Protein AF-0000000078979706 (afdb_homodimer)

Sequence (230 aa):
MLNNAAMTQLLAAFSALSDPTRFAIVEQLMAEGELPAGDLVEGKGMSGAAVSRHLKLLRQAGLVHQRINGTQRLYSVAPEGLRAIADWTISKRIFWEGSLDRLAAAIESDKTWPTMLNNAAMTQLLAAFSALSDPTRFAIVEQLMAEGELPAGDLVEGKGMSGAAVSRHLKLLRQAGLVHQRINGTQRLYSVAPEGLRAIADWTISKRIFWEGSLDRLAAAIESDKTWPT

InterPro domains:
  IPR001845 HTH ArsR-type DNA-binding domain [PR00778] (14-29)
  IPR001845 HTH ArsR-type DNA-binding domain [PR00778] (47-62)
  IPR001845 HTH ArsR-type DNA-binding domain [PR00778] (62-77)
  IPR001845 HTH ArsR-type DNA-binding domain [PS50987] (2-97)
  IPR001845 HTH ArsR-type DNA-binding domain [SM00418] (12-91)
  IPR011991 ArsR-like helix-turn-helix domain [cd00090] (14-79)
  IPR036388 Winged helix-like DNA-binding domain superfamily [G3DSA:1.10.10.10] (3-113)
  IPR036390 Winged helix DNA-binding domain superfamily [SSF46785] (5-107)

Radius of gyration: 20.54 Å; Cα contacts (8 Å, |Δi|>4): 255; chains: 2; bounding box: 59×57×60 Å

Nearest PDB structures (foldseek):
  1u2w-assembly1_B  TM=7.756E-01  e=3.179E-06  Staphylococcus aureus
  3f72-assembly1_B  TM=7.770E-01  e=4.374E-06  Staphylococcus aureus
  1u2w-assembly2_C  TM=7.920E-01  e=6.414E-06  Staphylococcus aureus
  3gw2-assembly1_A-2  TM=7.878E-01  e=7.767E-06  Mycobacterium tuberculosis variant bovis AF2122/97
  4jba-assembly1_B  TM=5.315E-01  e=1.200E-03  Escherichia coli K-12

Organism: Ruegeria pomeroyi (strain ATCC 700808 / DSM 15171 / DSS-3) (NCBI:txid246200)

Solvent-accessible surface area (backbone atoms only — not comparable to full-atom values): 12203 Å² total; per-residue (Å²): 130,77,51,70,69,58,43,52,40,49,29,37,35,24,43,41,46,32,36,71,65,46,34,49,49,52,51,47,24,66,73,70,36,70,39,42,63,72,67,69,36,61,90,66,85,55,52,70,68,57,47,50,50,45,51,50,50,32,36,77,21,37,42,34,41,77,46,78,55,91,95,42,55,33,33,28,64,26,48,67,34,42,45,52,52,27,48,64,45,44,77,44,28,70,62,38,44,49,47,48,51,48,48,49,48,49,48,53,54,57,63,59,54,79,127,131,75,51,71,69,57,43,53,40,50,28,36,34,23,43,41,44,31,34,71,65,45,34,49,49,54,53,47,23,66,74,69,37,70,40,42,62,71,68,69,36,62,89,65,83,55,52,72,68,57,49,51,51,45,51,50,49,31,36,75,20,38,42,34,41,75,45,77,54,92,95,41,54,33,33,28,64,25,50,66,36,42,45,53,54,28,47,64,43,46,77,43,30,67,61,36,45,47,46,46,51,48,47,50,48,49,50,54,52,59,63,59,55,78,127

pLDDT: mean 83.33, std 18.01, range [34.19, 98.62]

Secondary structure (DSSP, 8-state):
---HHHHHHHHHHHHHHTSHHHHHHHHHHHHH-SEEHHHHHTTTT--HHHHHHHHHHHHHTTSEEEEEETTEEEEEE-HHHHHHHHHHHHTTHHHHHHHHHHHHHHHHHHHT---/---HHHHHHHHHHHHHHTSHHHHHHHHHHHHH-SEEHHHHHTTTT--HHHHHHHHHHHHHTTSEEEEEETTEEEEEE-HHHHHHHHHHHHTTHHHHHHHHHHHHHHHHHHHT---

Structure (mmCIF, N/CA/C/O backbone):
data_AF-0000000078979706-model_v1
#
loop_
_entity.id
_entity.type
_entity.pdbx_description
1 polymer 'Transcriptional regulator, ArsR family'
#
loop_
_atom_site.group_PDB
_atom_site.id
_atom_site.type_symbol
_atom_site.label_atom_id
_atom_site.label_alt_id
_atom_site.label_comp_id
_atom_site.label_asym_id
_atom_site.label_entity_id
_atom_site.label_seq_id
_atom_site.pdbx_PDB_ins_code
_atom_site.Cartn_x
_atom_site.Cartn_y
_atom_site.Cartn_z
_atom_site.occupancy
_atom_site.B_iso_or_equiv
_atom_site.auth_seq_id
_atom_site.auth_comp_id
_atom_site.auth_asym_id
_atom_site.auth_atom_id
_atom_site.pdbx_PDB_model_num
ATOM 1 N N . MET A 1 1 ? -10.719 -12.914 4.074 1 59.72 1 MET A N 1
ATOM 2 C CA . MET A 1 1 ? -11.25 -12.469 2.787 1 59.72 1 MET A CA 1
ATOM 3 C C . MET A 1 1 ? -11.922 -11.102 2.916 1 59.72 1 MET A C 1
ATOM 5 O O . MET A 1 1 ? -12.812 -10.922 3.742 1 59.72 1 MET A O 1
ATOM 9 N N . LEU A 1 2 ? -11.227 -10.125 2.412 1 73.5 2 LEU A N 1
ATOM 10 C CA . LEU A 1 2 ? -11.797 -8.789 2.523 1 73.5 2 LEU A CA 1
ATOM 11 C C . LEU A 1 2 ? -13.125 -8.695 1.771 1 73.5 2 LEU A C 1
ATOM 13 O O . LEU A 1 2 ? -13.281 -9.305 0.709 1 73.5 2 LEU A O 1
ATOM 17 N N . ASN A 1 3 ? -14.109 -8.102 2.465 1 84.31 3 ASN A N 1
ATOM 18 C CA . ASN A 1 3 ? -15.32 -7.801 1.705 1 84.31 3 ASN A CA 1
ATOM 19 C C . ASN A 1 3 ? -15.062 -6.742 0.637 1 84.31 3 ASN A C 1
ATOM 21 O O . ASN A 1 3 ? -13.961 -6.195 0.55 1 84.31 3 ASN A O 1
ATOM 25 N N . ASN A 1 4 ? -16.047 -6.5 -0.201 1 89.62 4 ASN A N 1
ATOM 26 C CA . ASN A 1 4 ? -15.867 -5.641 -1.366 1 89.62 4 ASN A CA 1
ATOM 27 C C . ASN A 1 4 ? -15.539 -4.203 -0.959 1 89.62 4 ASN A C 1
ATOM 29 O O . ASN A 1 4 ? -14.664 -3.568 -1.556 1 89.62 4 ASN A O 1
ATOM 33 N N . ALA A 1 5 ? -16.281 -3.721 0.087 1 90.5 5 ALA A N 1
ATOM 34 C CA . ALA A 1 5 ? -16.047 -2.355 0.552 1 90.5 5 ALA A CA 1
ATOM 35 C C . ALA A 1 5 ? -14.633 -2.201 1.117 1 90.5 5 ALA A C 1
ATOM 37 O O . ALA A 1 5 ? -13.969 -1.197 0.866 1 90.5 5 ALA A O 1
ATOM 38 N N . ALA A 1 6 ? -14.219 -3.133 1.88 1 91 6 ALA A N 1
ATOM 39 C CA . ALA A 1 6 ? -12.883 -3.115 2.467 1 91 6 ALA A CA 1
ATOM 40 C C . ALA A 1 6 ? -11.812 -3.209 1.386 1 91 6 ALA A C 1
ATOM 42 O O . ALA A 1 6 ? -10.773 -2.541 1.469 1 91 6 ALA A O 1
ATOM 43 N N . MET A 1 7 ? -12.141 -3.982 0.366 1 93.62 7 MET A N 1
ATOM 44 C CA . MET A 1 7 ? -11.188 -4.133 -0.732 1 93.62 7 MET A CA 1
ATOM 45 C C . MET A 1 7 ? -11.055 -2.834 -1.518 1 93.62 7 MET A C 1
ATOM 47 O O . MET A 1 7 ? -9.938 -2.4 -1.822 1 93.62 7 MET A O 1
ATOM 51 N N . THR A 1 8 ? -12.141 -2.193 -1.801 1 94.94 8 THR A N 1
ATOM 52 C CA . THR A 1 8 ? -12.125 -0.939 -2.547 1 94.94 8 THR A CA 1
ATOM 53 C C . THR A 1 8 ? -11.352 0.135 -1.787 1 94.94 8 THR A C 1
ATOM 55 O O . THR A 1 8 ? -10.586 0.892 -2.383 1 94.94 8 THR A O 1
ATOM 58 N N . GLN A 1 9 ? -11.578 0.151 -0.495 1 95.25 9 GLN A N 1
ATOM 59 C CA . GLN A 1 9 ? -10.891 1.134 0.34 1 95.25 9 GLN A CA 1
ATOM 60 C C . GLN A 1 9 ? -9.391 0.867 0.386 1 95.25 9 GLN A C 1
ATOM 62 O O . GLN A 1 9 ? -8.586 1.802 0.377 1 95.25 9 GLN A O 1
ATOM 67 N N . LEU A 1 10 ? -9.086 -0.393 0.459 1 96.25 10 LEU A N 1
ATOM 68 C CA . LEU A 1 10 ? -7.68 -0.768 0.502 1 96.25 10 LEU A CA 1
ATOM 69 C C . LEU A 1 10 ? -6.98 -0.408 -0.805 1 96.25 10 LEU A C 1
ATOM 71 O O . LEU A 1 10 ? -5.879 0.144 -0.793 1 96.25 10 LEU A O 1
ATOM 75 N N . LEU A 1 11 ? -7.648 -0.628 -1.944 1 97.81 11 LEU A N 1
ATOM 76 C CA . LEU A 1 11 ? -7.098 -0.286 -3.25 1 97.81 11 LEU A CA 1
ATOM 77 C C . LEU A 1 11 ? -6.922 1.224 -3.389 1 97.81 11 LEU A C 1
ATOM 79 O O . LEU A 1 11 ? -5.914 1.689 -3.924 1 97.81 11 LEU A O 1
ATOM 83 N N . ALA A 1 12 ? -7.859 1.937 -2.834 1 97.94 12 ALA A N 1
ATOM 84 C CA . ALA A 1 12 ? -7.77 3.395 -2.855 1 97.94 12 ALA A CA 1
ATOM 85 C C . ALA A 1 12 ? -6.598 3.885 -2.006 1 97.94 12 ALA A C 1
ATOM 87 O O . ALA A 1 12 ? -5.918 4.844 -2.373 1 97.94 12 ALA A O 1
ATOM 88 N N . ALA A 1 13 ? -6.414 3.258 -0.878 1 98.19 13 ALA A N 1
ATOM 89 C CA . ALA A 1 13 ? -5.305 3.621 -0 1 98.19 13 ALA A CA 1
ATOM 90 C C . ALA A 1 13 ? -3.961 3.365 -0.68 1 98.19 13 ALA A C 1
ATOM 92 O O . ALA A 1 13 ? -3.066 4.211 -0.638 1 98.19 13 ALA A O 1
ATOM 93 N N . PHE A 1 14 ? -3.896 2.211 -1.331 1 98.38 14 PHE A N 1
ATOM 94 C CA . PHE A 1 14 ? -2.674 1.901 -2.062 1 98.38 14 PHE A CA 1
ATOM 95 C C . PHE A 1 14 ? -2.436 2.918 -3.172 1 98.38 14 PHE A C 1
ATOM 97 O O . PHE A 1 14 ? -1.311 3.385 -3.363 1 98.38 14 PHE A O 1
ATOM 104 N N . SER A 1 15 ? -3.459 3.246 -3.848 1 98.62 15 SER A N 1
ATOM 105 C CA . SER A 1 15 ? -3.365 4.215 -4.934 1 98.62 15 SER A CA 1
ATOM 106 C C . SER A 1 15 ? -2.922 5.582 -4.422 1 98.62 15 SER A C 1
ATOM 108 O O . SER A 1 15 ? -2.016 6.199 -4.984 1 98.62 15 SER A O 1
ATOM 110 N N . ALA A 1 16 ? -3.508 5.996 -3.406 1 98.62 16 ALA A N 1
ATOM 111 C CA . ALA A 1 16 ? -3.174 7.301 -2.846 1 98.62 16 ALA A CA 1
ATOM 112 C C . ALA A 1 16 ? -1.721 7.344 -2.381 1 98.62 16 ALA A C 1
ATOM 114 O O . ALA A 1 16 ? -1.014 8.328 -2.619 1 98.62 16 ALA A O 1
ATOM 115 N N . LEU A 1 17 ? -1.262 6.285 -1.803 1 98.06 17 LEU A N 1
ATOM 116 C CA . LEU A 1 17 ? 0.068 6.246 -1.203 1 98.06 17 LEU A CA 1
ATOM 117 C C . LEU A 1 17 ? 1.141 6.062 -2.271 1 98.06 17 LEU A C 1
ATOM 119 O O . LEU A 1 17 ? 2.328 6.266 -2.006 1 98.06 17 LEU A O 1
ATOM 123 N N . SER A 1 18 ? 0.695 5.641 -3.482 1 98.25 18 SER A N 1
ATOM 124 C CA . SER A 1 18 ? 1.674 5.406 -4.539 1 98.25 18 SER A CA 1
ATOM 125 C C . SER A 1 18 ? 2.205 6.719 -5.105 1 98.25 18 SER A C 1
ATOM 127 O O . SER A 1 18 ? 3.213 6.73 -5.816 1 98.25 18 SER A O 1
ATOM 129 N N . ASP A 1 19 ? 1.589 7.816 -4.828 1 97.12 19 ASP A N 1
ATOM 130 C CA . ASP A 1 19 ? 2.055 9.133 -5.238 1 97.12 19 ASP A CA 1
ATOM 131 C C . ASP A 1 19 ? 3.076 9.688 -4.246 1 97.12 19 ASP A C 1
ATOM 133 O O . ASP A 1 19 ? 2.799 9.781 -3.049 1 97.12 19 ASP A O 1
ATOM 137 N N . PRO A 1 20 ? 4.227 10.109 -4.789 1 95.31 20 PRO A N 1
ATOM 138 C CA . PRO A 1 20 ? 5.285 10.547 -3.875 1 95.31 20 PRO A CA 1
ATOM 139 C C . PRO A 1 20 ? 4.871 11.734 -3.014 1 95.31 20 PRO A C 1
ATOM 141 O O . PRO A 1 20 ? 5.273 11.828 -1.851 1 95.31 20 PRO A O 1
ATOM 144 N N . THR A 1 21 ? 4.074 12.602 -3.535 1 94.88 21 THR A N 1
ATOM 145 C CA . THR A 1 21 ? 3.658 13.773 -2.779 1 94.88 21 THR A CA 1
ATOM 146 C C . THR A 1 21 ? 2.689 13.383 -1.666 1 94.88 21 THR A C 1
ATOM 148 O O . THR A 1 21 ? 2.85 13.812 -0.52 1 94.88 21 THR A O 1
ATOM 151 N N . ARG A 1 22 ? 1.719 12.617 -2.062 1 96.75 22 ARG A N 1
ATOM 152 C CA . ARG A 1 22 ? 0.76 12.172 -1.058 1 96.75 22 ARG A CA 1
ATOM 153 C C . ARG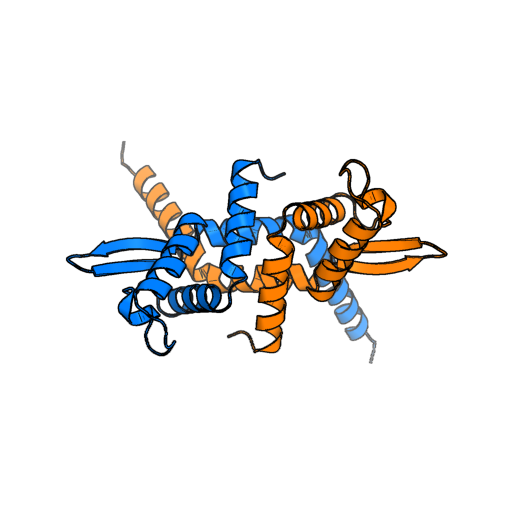 A 1 22 ? 1.439 11.312 0.002 1 96.75 22 ARG A C 1
ATOM 155 O O . ARG A 1 22 ? 1.117 11.406 1.188 1 96.75 22 ARG A O 1
ATOM 162 N N . PHE A 1 23 ? 2.361 10.484 -0.369 1 96 23 PHE A N 1
ATOM 163 C CA . PHE A 1 23 ? 3.146 9.688 0.568 1 96 23 PHE A CA 1
ATOM 164 C C . PHE A 1 23 ? 3.898 10.586 1.542 1 96 23 PHE A C 1
ATOM 166 O O . PHE A 1 23 ? 3.867 10.359 2.754 1 96 23 PHE A O 1
ATOM 173 N N . ALA A 1 24 ? 4.508 11.594 1.052 1 94.19 24 ALA A N 1
ATOM 174 C CA . ALA A 1 24 ? 5.27 12.531 1.873 1 94.19 24 ALA A CA 1
ATOM 175 C C . ALA A 1 24 ? 4.359 13.266 2.85 1 94.19 24 ALA A C 1
ATOM 177 O O . ALA A 1 24 ? 4.75 13.547 3.984 1 94.19 24 ALA A O 1
ATOM 178 N N . ILE A 1 25 ? 3.195 13.609 2.402 1 95.25 25 ILE A N 1
ATOM 179 C CA . ILE A 1 25 ? 2.225 14.281 3.26 1 95.25 25 ILE A CA 1
ATOM 180 C C . ILE A 1 25 ? 1.861 13.383 4.438 1 95.25 25 ILE A C 1
ATOM 182 O O . ILE A 1 25 ? 1.857 13.82 5.59 1 95.25 25 ILE A O 1
ATOM 186 N N . VAL A 1 26 ? 1.596 12.102 4.145 1 95 26 VAL A N 1
ATOM 187 C CA . VAL A 1 26 ? 1.227 11.156 5.195 1 95 26 VAL A CA 1
ATOM 188 C C . VAL A 1 26 ? 2.393 10.984 6.164 1 95 26 VAL A C 1
ATOM 190 O O . VAL A 1 26 ? 2.201 10.992 7.383 1 95 26 VAL A O 1
ATOM 193 N N . GLU A 1 27 ? 3.574 10.891 5.629 1 92.5 27 GLU A N 1
ATOM 194 C CA . GLU A 1 27 ? 4.762 10.758 6.473 1 92.5 27 GLU A CA 1
ATOM 195 C C . GLU A 1 27 ? 4.926 11.977 7.379 1 92.5 27 GLU A C 1
ATOM 197 O O . GLU A 1 27 ? 5.266 11.836 8.555 1 92.5 27 GLU A O 1
ATOM 202 N N . GLN A 1 28 ? 4.703 13.117 6.875 1 92.94 28 GLN A N 1
ATOM 203 C CA . GLN A 1 28 ? 4.828 14.336 7.66 1 92.94 28 GLN A CA 1
ATOM 204 C C . GLN A 1 28 ? 3.795 14.375 8.781 1 92.94 28 GLN A C 1
ATOM 206 O O . GLN A 1 28 ? 4.117 14.727 9.922 1 92.94 28 GLN A O 1
ATOM 211 N N . LEU A 1 29 ? 2.619 14.039 8.445 1 93.19 29 LEU A N 1
ATOM 212 C CA . LEU A 1 29 ? 1.554 14.023 9.438 1 93.19 29 LEU A CA 1
ATOM 213 C C . LEU A 1 29 ? 1.835 12.984 10.523 1 93.19 29 LEU A C 1
ATOM 215 O O . LEU A 1 29 ? 1.508 13.195 11.688 1 93.19 29 LEU A O 1
ATOM 219 N N . MET A 1 30 ? 2.402 11.922 10.109 1 88.31 30 MET A N 1
ATOM 220 C CA . MET A 1 30 ? 2.781 10.891 11.078 1 88.31 30 MET A CA 1
ATOM 221 C C . MET A 1 30 ? 3.859 11.406 12.023 1 88.31 30 MET A C 1
ATOM 223 O O . MET A 1 30 ? 3.826 11.125 13.227 1 88.31 30 MET A O 1
ATOM 227 N N . ALA A 1 31 ? 4.738 12.125 11.492 1 87.69 31 ALA A N 1
ATOM 228 C CA . ALA A 1 31 ? 5.895 12.602 12.25 1 87.69 31 ALA A CA 1
ATOM 229 C C . ALA A 1 31 ? 5.523 13.789 13.133 1 87.69 31 ALA A C 1
ATOM 231 O O . ALA A 1 31 ? 5.984 13.891 14.273 1 87.69 31 ALA A O 1
ATOM 232 N N . GLU A 1 32 ? 4.652 14.641 12.648 1 90.56 32 GLU A N 1
ATOM 233 C CA . GLU A 1 32 ? 4.473 15.938 13.297 1 90.56 32 GLU A CA 1
ATOM 234 C C . GLU A 1 32 ? 3.09 16.062 13.922 1 90.56 32 GLU A C 1
ATOM 236 O O . GLU A 1 32 ? 2.828 16.984 14.695 1 90.56 32 GLU A O 1
ATOM 241 N N . GLY A 1 33 ? 2.258 15.094 13.594 1 90.75 33 GLY A N 1
ATOM 242 C CA . GLY A 1 33 ? 0.906 15.172 14.125 1 90.75 33 GLY A CA 1
ATOM 243 C C . GLY A 1 33 ? -0.03 16 13.266 1 90.75 33 GLY A C 1
ATOM 244 O O . GLY A 1 33 ? 0.087 16 12.039 1 90.75 33 GLY A O 1
ATOM 245 N N . GLU A 1 34 ? -1.032 16.609 13.875 1 94.81 34 GLU A N 1
ATOM 246 C CA . GLU A 1 34 ? -2.055 17.375 13.172 1 94.81 34 GLU A CA 1
ATOM 247 C C . GLU A 1 34 ? -1.492 18.703 12.656 1 94.81 34 GLU A C 1
ATOM 249 O O . GLU A 1 34 ? -0.838 19.438 13.398 1 94.81 34 GLU A O 1
ATOM 254 N N . LEU A 1 35 ? -1.678 19.047 11.398 1 95.5 35 LEU A N 1
ATOM 255 C CA . LEU A 1 35 ? -1.141 20.25 10.773 1 95.5 35 LEU A CA 1
ATOM 256 C C . LEU A 1 35 ? -2.186 20.906 9.875 1 95.5 35 LEU A C 1
ATOM 258 O O . LEU A 1 35 ? -3.031 20.219 9.297 1 95.5 35 LEU A O 1
ATOM 262 N N . PRO A 1 36 ? -2.098 22.234 9.766 1 95.12 36 PRO A N 1
ATOM 263 C CA . PRO A 1 36 ? -2.918 22.891 8.75 1 95.12 36 PRO A CA 1
ATOM 264 C C . PRO A 1 36 ? -2.396 22.672 7.332 1 95.12 36 PRO A C 1
ATOM 266 O O . PRO A 1 36 ? -1.218 22.359 7.148 1 95.12 36 PRO A O 1
ATOM 269 N N . ALA A 1 37 ? -3.234 22.828 6.297 1 92.38 37 ALA A N 1
ATOM 270 C CA . ALA A 1 37 ? -2.871 22.625 4.898 1 92.38 37 ALA A CA 1
ATOM 271 C C . ALA A 1 37 ? -1.646 23.453 4.52 1 92.38 37 ALA A C 1
ATOM 273 O O . ALA A 1 37 ? -0.78 22.984 3.773 1 92.38 37 ALA A O 1
ATOM 274 N N . GLY A 1 38 ? -1.54 24.656 5.027 1 90.62 38 GLY A N 1
ATOM 275 C CA . GLY A 1 38 ? -0.443 25.547 4.695 1 90.62 38 GLY A CA 1
ATOM 276 C C . GLY A 1 38 ? 0.912 25.016 5.113 1 90.62 38 GLY A C 1
ATOM 277 O O . GLY A 1 38 ? 1.919 25.266 4.449 1 90.62 38 GLY A O 1
ATOM 278 N N . ASP A 1 39 ? 0.977 24.25 6.234 1 92.5 39 ASP A N 1
ATOM 279 C CA . ASP A 1 39 ? 2.223 23.688 6.742 1 92.5 39 ASP A CA 1
ATOM 280 C C . ASP A 1 39 ? 2.629 22.453 5.941 1 92.5 39 ASP A C 1
ATOM 282 O O . ASP A 1 39 ? 3.793 22.047 5.969 1 92.5 39 ASP A O 1
ATOM 286 N N . LEU A 1 40 ? 1.669 21.828 5.285 1 91.69 40 LEU A N 1
ATOM 287 C CA . LEU A 1 40 ? 1.944 20.625 4.488 1 91.69 40 LEU A CA 1
ATOM 288 C C . LEU A 1 40 ? 2.525 21.016 3.129 1 91.69 40 LEU A C 1
ATOM 290 O O . LEU A 1 40 ? 3.184 20.188 2.482 1 91.69 40 LEU A O 1
ATOM 294 N N . VAL A 1 41 ? 2.248 22.172 2.666 1 76.75 41 VAL A N 1
ATOM 295 C CA . VAL A 1 41 ? 2.688 22.719 1.381 1 76.75 41 VAL A CA 1
ATOM 296 C C . VAL A 1 41 ? 4.094 23.297 1.518 1 76.75 41 VAL A C 1
ATOM 298 O O . VAL A 1 41 ? 4.828 23.406 0.532 1 76.75 41 VAL A O 1
ATOM 301 N N . GLU A 1 42 ? 4.43 23.562 2.727 1 75.06 42 GLU A N 1
ATOM 302 C CA . GLU A 1 42 ? 5.656 24.312 2.941 1 75.06 42 GLU A CA 1
ATOM 303 C C . GLU A 1 42 ? 6.879 23.547 2.449 1 75.06 42 GLU A C 1
ATOM 305 O O . GLU A 1 42 ? 7.102 22.406 2.855 1 75.06 42 GLU A O 1
ATOM 310 N N . GLY A 1 43 ? 7.508 24.156 1.415 1 74.44 43 GLY A N 1
ATOM 311 C CA . GLY A 1 43 ? 8.766 23.609 0.939 1 74.44 43 GLY A CA 1
ATOM 312 C C . GLY A 1 43 ? 8.594 22.625 -0.203 1 74.44 43 GLY A C 1
ATOM 313 O O . GLY A 1 43 ? 9.578 22.078 -0.713 1 74.44 43 GLY A O 1
ATOM 314 N N . LYS A 1 44 ? 7.375 22.359 -0.603 1 80.75 44 LYS A N 1
ATOM 315 C CA . LYS A 1 44 ? 7.172 21.328 -1.622 1 80.75 44 LYS A CA 1
ATOM 316 C C . LYS A 1 44 ? 6.898 21.953 -2.986 1 80.75 44 LYS A C 1
ATOM 318 O O . LYS A 1 44 ? 6.773 21.25 -3.986 1 80.75 44 LYS A O 1
ATOM 323 N N . GLY A 1 45 ? 6.852 23.266 -3.037 1 85.75 45 GLY A N 1
ATOM 324 C CA . GLY A 1 45 ? 6.66 23.938 -4.312 1 85.75 45 GLY A CA 1
ATOM 325 C C . GLY A 1 45 ? 5.309 23.656 -4.941 1 85.75 45 GLY A C 1
ATOM 326 O O . GLY A 1 45 ? 5.176 23.656 -6.168 1 85.75 45 GLY A O 1
ATOM 327 N N . MET A 1 46 ? 4.379 23.328 -4.215 1 89.38 46 MET A N 1
ATOM 328 C CA . MET A 1 46 ? 3.047 23.016 -4.723 1 89.38 46 MET A CA 1
ATOM 329 C C . MET A 1 46 ? 2.088 24.188 -4.492 1 89.38 46 MET A C 1
ATOM 331 O O . MET A 1 46 ? 2.238 24.938 -3.527 1 89.38 46 MET A O 1
ATOM 335 N N . SER A 1 47 ? 1.194 24.25 -5.41 1 90.25 47 SER A N 1
ATOM 336 C CA . SER A 1 47 ? 0.137 25.234 -5.238 1 90.25 47 SER A CA 1
ATOM 337 C C . SER A 1 47 ? -0.858 24.812 -4.168 1 90.25 47 SER A C 1
ATOM 339 O O . SER A 1 47 ? -0.949 23.625 -3.844 1 90.25 47 SER A O 1
ATOM 341 N N . GLY A 1 48 ? -1.593 25.75 -3.631 1 89.12 48 GLY A N 1
ATOM 342 C CA . GLY A 1 48 ? -2.676 25.438 -2.711 1 89.12 48 GLY A CA 1
ATOM 343 C C . GLY A 1 48 ? -3.707 24.5 -3.299 1 89.12 48 GLY A C 1
ATOM 344 O O . GLY A 1 48 ? -4.188 23.594 -2.615 1 89.12 48 GLY A O 1
ATOM 345 N N . ALA A 1 49 ? -3.967 24.688 -4.586 1 92.69 49 ALA A N 1
ATOM 346 C CA . ALA A 1 49 ? -4.922 23.812 -5.277 1 92.69 49 ALA A CA 1
ATOM 347 C C . ALA A 1 49 ? -4.41 22.391 -5.348 1 92.69 49 ALA A C 1
ATOM 349 O O . ALA A 1 49 ? -5.176 21.438 -5.148 1 92.69 49 ALA A O 1
ATOM 350 N N . ALA A 1 50 ? -3.086 22.234 -5.684 1 94.31 50 ALA A N 1
ATOM 351 C CA . ALA A 1 50 ? -2.484 20.906 -5.766 1 94.31 50 ALA A CA 1
ATOM 352 C C . ALA A 1 50 ? -2.52 20.203 -4.41 1 94.31 50 ALA A C 1
ATOM 354 O O . ALA A 1 50 ? -2.873 19.031 -4.32 1 94.31 50 ALA A O 1
ATOM 355 N N . VAL A 1 51 ? -2.201 20.906 -3.396 1 93.81 51 VAL A N 1
ATOM 356 C CA . VAL A 1 51 ? -2.207 20.359 -2.047 1 93.81 51 VAL A CA 1
ATOM 357 C C . VAL A 1 51 ? -3.625 19.938 -1.666 1 93.81 51 VAL A C 1
ATOM 359 O O . VAL A 1 51 ? -3.832 18.859 -1.102 1 93.81 51 VAL A O 1
ATOM 362 N N . SER A 1 52 ? -4.523 20.828 -1.96 1 94.94 52 SER A N 1
ATOM 363 C CA . SER A 1 52 ? -5.914 20.531 -1.65 1 94.94 52 SER A CA 1
ATOM 364 C C . SER A 1 52 ? -6.375 19.25 -2.348 1 94.94 52 SER A C 1
ATOM 366 O O . SER A 1 52 ? -7.09 18.438 -1.759 1 94.94 52 SER A O 1
ATOM 368 N N . ARG A 1 53 ? -5.98 19.078 -3.561 1 96.88 53 ARG A N 1
ATOM 369 C CA . ARG A 1 53 ? -6.332 17.875 -4.316 1 96.88 53 ARG A CA 1
ATOM 370 C C . ARG A 1 53 ? -5.727 16.625 -3.678 1 96.88 53 ARG A C 1
ATOM 372 O O . ARG A 1 53 ? -6.395 15.602 -3.551 1 96.88 53 ARG A O 1
ATOM 379 N N . HIS A 1 54 ? -4.465 16.719 -3.328 1 97.31 54 HIS A N 1
ATOM 380 C CA . HIS A 1 54 ? -3.811 15.602 -2.662 1 97.31 54 HIS A CA 1
ATOM 381 C C . HIS A 1 54 ? -4.516 15.25 -1.359 1 97.31 54 HIS A C 1
ATOM 383 O O . HIS A 1 54 ? -4.754 14.07 -1.079 1 97.31 54 HIS A O 1
ATOM 389 N N . LEU A 1 55 ? -4.855 16.25 -0.634 1 97.75 55 LEU A N 1
ATOM 390 C CA . LEU A 1 55 ? -5.508 16.047 0.653 1 97.75 55 LEU A CA 1
ATOM 391 C C . LEU A 1 55 ? -6.898 15.445 0.467 1 97.75 55 LEU A C 1
ATOM 393 O O . LEU A 1 55 ? -7.336 14.617 1.271 1 97.75 55 LEU A O 1
ATOM 397 N N . LYS A 1 56 ? -7.598 15.828 -0.544 1 98 56 LYS A N 1
ATOM 398 C CA . LYS A 1 56 ? -8.906 15.25 -0.856 1 98 56 LYS A CA 1
ATOM 399 C C . LYS A 1 56 ? -8.781 13.758 -1.168 1 98 56 LYS A C 1
ATOM 401 O O . LYS A 1 56 ? -9.555 12.945 -0.653 1 98 56 LYS A O 1
ATOM 406 N N . LEU A 1 57 ? -7.828 13.406 -1.979 1 98 57 LEU A N 1
ATOM 407 C CA . LEU A 1 57 ? -7.613 12.008 -2.346 1 98 57 LEU A CA 1
ATOM 408 C C . LEU A 1 57 ? -7.211 11.188 -1.129 1 98 57 LEU A C 1
ATOM 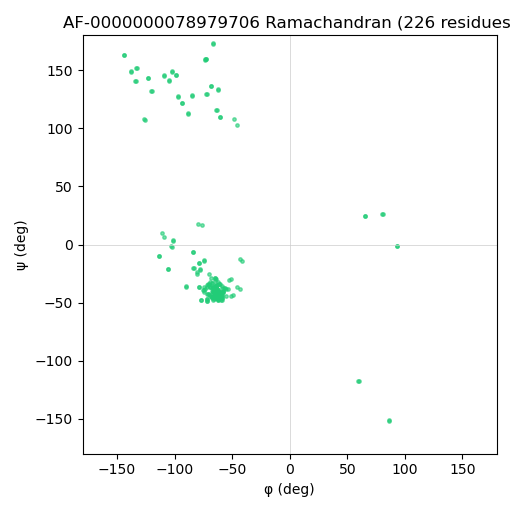410 O O . LEU A 1 57 ? -7.66 10.047 -0.971 1 98 57 LEU A O 1
ATOM 414 N N . LEU A 1 58 ? -6.395 11.758 -0.261 1 98.31 58 LEU A N 1
ATOM 415 C CA . LEU A 1 58 ? -5.969 11.07 0.954 1 98.31 58 LEU A CA 1
ATOM 416 C C . LEU A 1 58 ? -7.148 10.859 1.9 1 98.31 58 LEU A C 1
ATOM 418 O O . LEU A 1 58 ? -7.266 9.805 2.529 1 98.31 58 LEU A O 1
ATOM 422 N N . ARG A 1 59 ? -8.031 11.852 1.956 1 98 59 ARG A N 1
ATOM 423 C CA . ARG A 1 59 ? -9.234 11.734 2.783 1 98 59 ARG A CA 1
ATOM 424 C C . ARG A 1 59 ? -10.172 10.664 2.238 1 98 59 ARG A C 1
ATOM 426 O O . ARG A 1 59 ? -10.672 9.828 2.994 1 98 59 ARG A O 1
ATOM 433 N N . GLN A 1 60 ? -10.398 10.633 0.999 1 97.62 60 GLN A N 1
ATOM 434 C CA . GLN A 1 60 ? -11.289 9.68 0.352 1 97.62 60 GLN A CA 1
ATOM 435 C C . GLN A 1 60 ? -10.758 8.25 0.483 1 97.62 60 GLN A C 1
ATOM 437 O O . GLN A 1 60 ? -11.539 7.297 0.548 1 97.62 60 GLN A O 1
ATOM 442 N N . ALA A 1 61 ? -9.477 8.148 0.57 1 98.12 61 ALA A N 1
ATOM 443 C CA . ALA A 1 61 ? -8.836 6.848 0.71 1 98.12 61 ALA A CA 1
ATOM 444 C C . ALA A 1 61 ? -8.82 6.398 2.17 1 98.12 61 ALA A C 1
ATOM 446 O O . ALA A 1 61 ? -8.328 5.312 2.484 1 98.12 61 ALA A O 1
ATOM 447 N N . GLY A 1 62 ? -9.234 7.25 3.055 1 96.94 62 GLY A N 1
ATOM 448 C CA . GLY A 1 62 ? -9.312 6.914 4.469 1 96.94 62 GLY A CA 1
ATOM 449 C C . GLY A 1 62 ? -7.977 7.016 5.18 1 96.94 62 GLY A C 1
ATOM 450 O O . GLY A 1 62 ? -7.773 6.391 6.219 1 96.94 62 GLY A O 1
ATOM 451 N N . LEU A 1 63 ? -7.051 7.836 4.711 1 96.88 63 LEU A N 1
ATOM 452 C CA . LEU A 1 63 ? -5.699 7.891 5.25 1 96.88 63 LEU A CA 1
ATOM 453 C C . LEU A 1 63 ? -5.496 9.148 6.09 1 96.88 63 LEU A C 1
ATOM 455 O O . LEU A 1 63 ? -4.551 9.227 6.879 1 96.88 63 LEU A O 1
ATOM 459 N N . VAL A 1 64 ? -6.352 10.164 5.863 1 97 64 VAL A N 1
ATOM 460 C CA . VAL A 1 64 ? -6.227 11.438 6.566 1 97 64 VAL A CA 1
ATOM 461 C C . VAL A 1 64 ? -7.59 11.875 7.082 1 97 64 VAL A C 1
ATOM 463 O O . VAL A 1 64 ? -8.609 11.703 6.398 1 97 64 VAL A O 1
ATOM 466 N N . HIS A 1 65 ? -7.57 12.398 8.219 1 96.88 65 HIS A N 1
ATOM 467 C CA . HIS A 1 65 ? -8.734 13.07 8.789 1 96.88 65 HIS A CA 1
ATOM 468 C C . HIS A 1 65 ? -8.633 14.578 8.617 1 96.88 65 HIS A C 1
ATOM 470 O O . HIS A 1 65 ? -7.535 15.141 8.648 1 96.88 65 HIS A O 1
ATOM 476 N N . GLN A 1 66 ? -9.711 15.148 8.438 1 97.38 66 GLN A N 1
ATOM 477 C CA . GLN A 1 66 ? -9.805 16.594 8.367 1 97.38 66 GLN A CA 1
ATOM 478 C C . GLN A 1 66 ? -10.727 17.141 9.461 1 97.38 66 GLN A C 1
ATOM 480 O O . GLN A 1 66 ? -11.797 16.578 9.719 1 97.38 66 GLN A O 1
ATOM 485 N N . ARG A 1 67 ? -10.328 18.141 10.172 1 95.94 67 ARG A N 1
ATOM 486 C CA . ARG A 1 67 ? -11.195 18.844 11.102 1 95.94 67 ARG A CA 1
ATOM 487 C C . ARG A 1 67 ? -11.062 20.359 10.938 1 95.94 67 ARG A C 1
ATOM 489 O O . ARG A 1 67 ? -10.023 20.844 10.484 1 95.94 67 ARG A O 1
ATOM 496 N N . ILE A 1 68 ? -12.102 21 11.258 1 94.62 68 ILE A N 1
ATOM 497 C CA . ILE A 1 68 ? -12.109 22.453 11.18 1 94.62 68 ILE A CA 1
ATOM 498 C C . ILE A 1 68 ? -11.82 23.047 12.555 1 94.62 68 ILE A C 1
ATOM 500 O O . ILE A 1 68 ? -12.422 22.641 13.555 1 94.62 68 ILE A O 1
ATOM 504 N N . ASN A 1 69 ? -10.891 23.891 12.617 1 94 69 ASN A N 1
ATOM 505 C CA . ASN A 1 69 ? -10.594 24.688 13.805 1 94 69 ASN A CA 1
ATOM 506 C C . ASN A 1 69 ? -10.555 26.172 13.484 1 94 69 ASN A C 1
ATOM 508 O O . ASN A 1 69 ? -9.555 26.688 12.984 1 94 69 ASN A O 1
ATOM 512 N N . GLY A 1 70 ? -11.578 26.875 13.945 1 94.31 70 GLY A N 1
ATOM 513 C CA . GLY A 1 70 ? -11.695 28.266 13.523 1 94.31 70 GLY A CA 1
ATOM 514 C C . GLY A 1 70 ? -11.812 28.422 12.016 1 94.31 70 GLY A C 1
ATOM 515 O O . GLY A 1 70 ? -12.742 27.891 11.406 1 94.31 70 GLY A O 1
ATOM 516 N N . THR A 1 71 ? -10.797 29.125 11.367 1 92.38 71 THR A N 1
ATOM 517 C CA . THR A 1 71 ? -10.812 29.359 9.93 1 92.38 71 THR A CA 1
ATOM 518 C C . THR A 1 71 ? -9.875 28.406 9.211 1 92.38 71 THR A C 1
ATOM 520 O O . THR A 1 71 ? -9.75 28.438 7.988 1 92.38 71 THR A O 1
ATOM 523 N N . GLN A 1 72 ? -9.266 27.484 9.984 1 93.62 72 GLN A N 1
ATOM 524 C CA . GLN A 1 72 ? -8.266 26.594 9.391 1 93.62 72 GLN A CA 1
ATOM 525 C C . GLN A 1 72 ? -8.789 25.172 9.281 1 93.62 72 GLN A C 1
ATOM 527 O O . GLN A 1 72 ? -9.547 24.719 10.141 1 93.62 72 GLN A O 1
ATOM 532 N N . ARG A 1 73 ? -8.359 24.531 8.211 1 95.44 73 ARG A N 1
ATOM 533 C CA . ARG A 1 73 ? -8.531 23.094 8.102 1 95.44 73 ARG A CA 1
ATOM 534 C C . ARG A 1 73 ? -7.289 22.359 8.602 1 95.44 73 ARG A C 1
ATOM 536 O O . ARG A 1 73 ? -6.184 22.594 8.117 1 95.44 73 ARG A O 1
ATOM 543 N N . LEU A 1 74 ? -7.543 21.516 9.594 1 97.19 74 LEU A N 1
ATOM 544 C CA . LEU A 1 74 ? -6.457 20.734 10.172 1 97.19 74 LEU A CA 1
ATOM 545 C C . LEU A 1 74 ? -6.535 19.281 9.711 1 97.19 74 LEU A C 1
ATOM 547 O O . LEU A 1 74 ? -7.625 18.703 9.633 1 97.19 74 LEU A O 1
ATOM 551 N N . TYR A 1 75 ? -5.371 18.75 9.461 1 97.31 75 TYR A N 1
ATOM 552 C CA . TYR A 1 75 ? -5.297 17.391 8.953 1 97.31 75 TYR A CA 1
ATOM 553 C C . TYR A 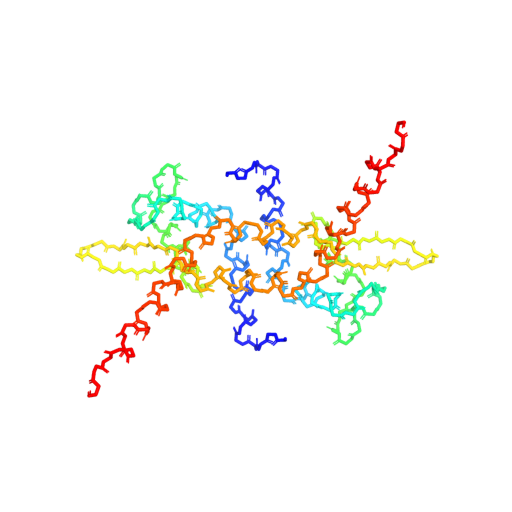1 75 ? -4.441 16.516 9.867 1 97.31 75 TYR A C 1
ATOM 555 O O . TYR A 1 75 ? -3.439 16.969 10.414 1 97.31 75 TYR A O 1
ATOM 563 N N . SER A 1 76 ? -4.809 15.258 10.047 1 95.5 76 SER A N 1
ATOM 564 C CA . SER A 1 76 ? -4.055 14.242 10.781 1 95.5 76 SER A CA 1
ATOM 565 C C . SER A 1 76 ? -4.203 12.867 10.133 1 95.5 76 SER A C 1
ATOM 567 O O . SER A 1 76 ? -5.102 12.656 9.312 1 95.5 76 SER A O 1
ATOM 569 N N . VAL A 1 77 ? -3.34 12 10.492 1 93.81 77 VAL A N 1
ATOM 570 C CA . VAL A 1 77 ? -3.404 10.648 9.953 1 93.81 77 VAL A CA 1
ATOM 571 C C . VAL A 1 77 ? -4.641 9.938 10.492 1 93.81 77 VAL A C 1
ATOM 573 O O . VAL A 1 77 ? -4.957 10.039 11.68 1 93.81 77 VAL A O 1
ATOM 576 N N . ALA A 1 78 ? -5.305 9.25 9.586 1 92.94 78 ALA A N 1
ATOM 577 C CA . ALA A 1 78 ? -6.398 8.359 9.984 1 92.94 78 ALA A CA 1
ATOM 578 C C . ALA A 1 78 ? -5.875 6.961 10.305 1 92.94 78 ALA A C 1
ATOM 580 O O . ALA A 1 78 ? -5.465 6.223 9.406 1 92.94 78 ALA A O 1
ATOM 581 N N . PRO A 1 79 ? -5.93 6.531 11.547 1 86.94 79 PRO A N 1
ATOM 582 C CA . PRO A 1 79 ? -5.344 5.238 11.914 1 86.94 79 PRO A CA 1
ATOM 583 C C . PRO A 1 79 ? -6.039 4.062 11.234 1 86.94 79 PRO A C 1
ATOM 585 O O . PRO A 1 79 ? -5.41 3.035 10.969 1 86.94 79 PRO A O 1
ATOM 588 N N . GLU A 1 80 ? -7.32 4.227 10.961 1 87.38 80 GLU A N 1
ATOM 589 C CA . GLU A 1 80 ? -8.109 3.127 10.406 1 87.38 80 GLU A CA 1
ATOM 590 C C . GLU A 1 80 ? -7.57 2.697 9.047 1 87.38 80 GLU A C 1
ATOM 592 O O . GLU A 1 80 ? -7.512 1.502 8.742 1 87.38 80 GLU A O 1
ATOM 597 N N . GLY A 1 81 ? -7.211 3.686 8.219 1 90.38 81 GLY A N 1
ATOM 598 C CA . GLY A 1 81 ? -6.656 3.371 6.914 1 90.38 81 GLY A CA 1
ATOM 599 C C . GLY A 1 81 ? -5.328 2.643 6.988 1 90.38 81 GLY A C 1
ATOM 600 O O . GLY A 1 81 ? -5.105 1.672 6.262 1 90.38 81 GLY A O 1
ATOM 601 N N . LEU A 1 82 ? -4.465 3.061 7.867 1 90.31 82 LEU A N 1
ATOM 602 C CA . LEU A 1 82 ? -3.164 2.43 8.047 1 90.31 82 LEU A CA 1
ATOM 603 C C . LEU A 1 82 ? -3.312 1.046 8.672 1 90.31 82 LEU A C 1
ATOM 605 O O . LEU A 1 82 ? -2.572 0.122 8.328 1 90.31 82 LEU A O 1
ATOM 609 N N . ARG A 1 83 ? -4.289 0.916 9.555 1 86.38 83 ARG A N 1
ATOM 610 C CA . ARG A 1 83 ? -4.559 -0.374 10.18 1 86.38 83 ARG A CA 1
ATOM 611 C C . ARG A 1 83 ? -5.039 -1.393 9.156 1 86.38 83 ARG A C 1
ATOM 613 O O . ARG A 1 83 ? -4.664 -2.564 9.211 1 86.38 83 ARG A O 1
ATOM 620 N N . ALA A 1 84 ? -5.895 -0.933 8.297 1 90.31 84 ALA A N 1
ATOM 621 C CA . ALA A 1 84 ? -6.391 -1.822 7.25 1 90.31 84 ALA A CA 1
ATOM 622 C C . ALA A 1 84 ? -5.246 -2.367 6.406 1 90.31 84 ALA A C 1
ATOM 624 O O . ALA A 1 84 ? -5.223 -3.555 6.07 1 90.31 84 ALA A O 1
ATOM 625 N N . ILE A 1 85 ? -4.285 -1.519 6.102 1 92.06 85 ILE A N 1
ATOM 626 C CA . ILE A 1 85 ? -3.117 -1.932 5.336 1 92.06 85 ILE A CA 1
ATOM 627 C C . ILE A 1 85 ? -2.287 -2.922 6.148 1 92.06 85 ILE A C 1
ATOM 629 O O . ILE A 1 85 ? -1.876 -3.965 5.637 1 92.06 85 ILE A O 1
ATOM 633 N N . ALA A 1 86 ? -2.057 -2.576 7.367 1 86.31 86 ALA A N 1
ATOM 634 C CA . ALA A 1 86 ? -1.284 -3.439 8.258 1 86.31 86 ALA A CA 1
ATOM 635 C C . ALA A 1 86 ? -1.944 -4.809 8.406 1 86.31 86 ALA A C 1
ATOM 637 O O . ALA A 1 86 ? -1.277 -5.84 8.305 1 86.31 86 ALA A O 1
ATOM 638 N N . ASP A 1 87 ? -3.201 -4.812 8.648 1 84.25 87 ASP A N 1
ATOM 639 C CA . ASP A 1 87 ? -3.943 -6.059 8.828 1 84.25 87 ASP A CA 1
ATOM 640 C C . ASP A 1 87 ? -3.852 -6.938 7.586 1 84.25 87 ASP A C 1
ATOM 642 O O . ASP A 1 87 ? -3.697 -8.156 7.691 1 84.25 87 ASP A O 1
ATOM 646 N N . TRP A 1 88 ? -4.035 -6.281 6.52 1 89.06 88 TRP A N 1
ATOM 647 C CA . TRP A 1 88 ? -3.955 -7.031 5.273 1 89.06 88 TRP A CA 1
ATOM 648 C C . TRP A 1 88 ? -2.57 -7.645 5.094 1 89.06 88 TRP A C 1
ATOM 650 O O . TRP A 1 88 ? -2.441 -8.797 4.672 1 89.06 88 TRP A O 1
ATOM 660 N N . THR A 1 89 ? -1.558 -6.93 5.398 1 85.94 89 THR A N 1
ATOM 661 C CA . THR A 1 89 ? -0.19 -7.395 5.195 1 85.94 89 THR A CA 1
ATOM 662 C C . THR A 1 89 ? 0.187 -8.438 6.246 1 85.94 89 THR A C 1
ATOM 664 O O . THR A 1 89 ? 0.902 -9.398 5.949 1 85.94 89 THR A O 1
ATOM 667 N N . ILE A 1 90 ? -0.249 -8.281 7.582 1 74.25 90 ILE A N 1
ATOM 668 C CA . ILE A 1 90 ? 0.129 -9.125 8.703 1 74.25 90 ILE A CA 1
ATOM 669 C C . ILE A 1 90 ? -0.653 -10.438 8.648 1 74.25 90 ILE A C 1
ATOM 671 O O . ILE A 1 90 ? -0.147 -11.484 9.055 1 74.25 90 ILE A O 1
ATOM 675 N N . SER A 1 91 ? -1.947 -10.289 8.453 1 67.31 91 SER A N 1
ATOM 676 C CA . SER A 1 91 ? -2.779 -11.492 8.453 1 67.31 91 SER A CA 1
ATOM 677 C C . SER A 1 91 ? -2.105 -12.633 7.699 1 67.31 91 SER A C 1
ATOM 679 O O . SER A 1 91 ? -2.389 -13.805 7.953 1 67.31 91 SER A O 1
ATOM 681 N N . LYS A 1 92 ? -1.156 -12.141 7.039 1 63.91 92 LYS A N 1
ATOM 682 C CA . LYS A 1 92 ? -0.53 -13.219 6.273 1 63.91 92 LYS A CA 1
ATOM 683 C C . LYS A 1 92 ? 0.864 -13.539 6.809 1 63.91 92 LYS A C 1
ATOM 685 O O . LYS A 1 92 ? 1.666 -14.18 6.129 1 63.91 92 LYS A O 1
ATOM 690 N N . ARG A 1 93 ? 1.093 -12.898 8.008 1 58.59 93 ARG A N 1
ATOM 691 C CA . ARG A 1 93 ? 2.35 -13 8.742 1 58.59 93 ARG A CA 1
ATOM 692 C C . ARG A 1 93 ? 2.766 -14.453 8.93 1 58.59 93 ARG A C 1
ATOM 694 O O . ARG A 1 93 ? 3.953 -14.781 8.867 1 58.59 93 ARG A O 1
ATOM 701 N N . ILE A 1 94 ? 1.791 -15.227 9.289 1 54.34 94 ILE A N 1
ATOM 702 C CA . ILE A 1 94 ? 2.211 -16.609 9.422 1 54.34 94 ILE A CA 1
ATOM 703 C C . ILE A 1 94 ? 3.109 -17 8.25 1 54.34 94 ILE A C 1
ATOM 705 O O . ILE A 1 94 ? 4.117 -17.688 8.422 1 54.34 94 ILE A O 1
ATOM 709 N N . PHE A 1 95 ? 2.699 -16.484 7.211 1 53.16 95 PHE A N 1
ATOM 710 C CA . PHE A 1 95 ? 3.434 -16.859 6.008 1 53.16 95 PHE A CA 1
ATOM 711 C C . PHE A 1 95 ? 4.816 -16.219 5.996 1 53.16 95 PHE A C 1
ATOM 713 O O . PHE A 1 95 ? 5.809 -16.891 5.668 1 53.16 95 PHE A O 1
ATOM 720 N N . TRP A 1 96 ? 4.801 -14.922 6.395 1 55.16 96 TRP A N 1
ATOM 721 C CA . TRP A 1 96 ? 6.133 -14.352 6.211 1 55.16 96 TRP A CA 1
ATOM 722 C C . TRP A 1 96 ? 6.98 -14.531 7.465 1 55.16 96 TRP A C 1
ATOM 724 O O . TRP A 1 96 ? 8.211 -14.477 7.402 1 55.16 96 TRP A O 1
ATOM 734 N N . GLU A 1 97 ? 6.328 -14.43 8.602 1 57.59 97 GLU A N 1
ATOM 735 C CA . GLU A 1 97 ? 7.098 -14.766 9.797 1 57.59 97 GLU A CA 1
ATOM 736 C C . GLU A 1 97 ? 7.688 -16.172 9.695 1 57.59 97 GLU A C 1
ATOM 738 O O . GLU A 1 97 ? 8.758 -16.438 10.234 1 57.59 97 GLU A O 1
ATOM 743 N N . GLY A 1 98 ? 6.812 -16.969 9.25 1 52.72 98 GLY A N 1
ATOM 744 C CA . GLY A 1 98 ? 7.449 -18.266 9.102 1 52.72 98 GLY A CA 1
ATOM 745 C C . GLY A 1 98 ? 8.75 -18.203 8.32 1 52.72 98 GLY A C 1
ATOM 746 O O . GLY A 1 98 ? 9.672 -18.984 8.578 1 52.72 98 GLY A O 1
ATOM 747 N N . SER A 1 99 ? 8.742 -17.234 7.438 1 49.41 99 SER A N 1
ATOM 748 C CA . SER A 1 99 ? 10.016 -17.062 6.742 1 49.41 99 SER A CA 1
ATOM 749 C C . SER A 1 99 ? 11.078 -16.484 7.664 1 49.41 99 SER A C 1
ATOM 751 O O . SER A 1 99 ? 12.242 -16.875 7.617 1 49.41 99 SER A O 1
ATOM 753 N N . LEU A 1 100 ? 10.695 -15.477 8.484 1 52.16 100 LEU A N 1
ATOM 754 C CA . LEU A 1 100 ? 11.625 -14.922 9.469 1 52.16 100 LEU A CA 1
ATOM 755 C C . LEU A 1 100 ? 12.047 -15.977 10.477 1 52.16 100 LEU A C 1
ATOM 757 O O . LEU A 1 100 ? 13.219 -16.031 10.859 1 52.16 100 LEU A O 1
ATOM 761 N N . ASP A 1 101 ? 11.125 -16.672 10.992 1 50.91 101 ASP A N 1
ATOM 762 C CA . ASP A 1 101 ? 11.469 -17.766 11.891 1 50.91 101 ASP A CA 1
ATOM 763 C C . ASP A 1 101 ? 12.367 -18.781 11.188 1 50.91 101 ASP A C 1
ATOM 765 O O . ASP A 1 101 ? 13.297 -19.312 11.789 1 50.91 101 ASP A O 1
ATOM 769 N N . ARG A 1 102 ? 12.109 -18.953 10.008 1 49.28 102 ARG A N 1
ATOM 770 C CA . ARG A 1 102 ? 12.977 -19.891 9.305 1 49.28 102 ARG A CA 1
ATOM 771 C C . ARG A 1 102 ? 14.359 -19.281 9.086 1 49.28 102 ARG A C 1
ATOM 773 O O . ARG A 1 102 ? 15.375 -19.984 9.227 1 49.28 102 ARG A O 1
ATOM 780 N N . LEU A 1 103 ? 14.406 -18.062 8.836 1 49.09 103 LEU A N 1
ATOM 781 C CA . LEU A 1 103 ? 15.68 -17.375 8.711 1 49.09 103 LEU A CA 1
ATOM 782 C C . LEU A 1 103 ? 16.359 -17.219 10.07 1 49.09 103 LEU A C 1
ATOM 784 O O . LEU A 1 103 ? 17.562 -17.422 10.195 1 49.09 103 LEU A O 1
ATOM 788 N N . ALA A 1 104 ? 15.547 -16.781 11.016 1 48.53 104 ALA A N 1
ATOM 789 C CA . ALA A 1 104 ? 16.109 -16.75 12.367 1 48.53 104 ALA A CA 1
ATOM 790 C C . ALA A 1 104 ? 16.562 -18.125 12.812 1 48.53 104 ALA A C 1
ATOM 792 O O . ALA A 1 104 ? 17.625 -18.281 13.406 1 48.53 104 ALA A O 1
ATOM 793 N N . ALA A 1 105 ? 15.828 -19.062 12.516 1 48.12 105 ALA A N 1
ATOM 794 C CA . ALA A 1 105 ? 16.188 -20.438 12.852 1 48.12 105 ALA A CA 1
ATOM 795 C C . ALA A 1 105 ? 17.406 -20.891 12.039 1 48.12 105 ALA A C 1
ATOM 797 O O . ALA A 1 105 ? 18.25 -21.625 12.547 1 48.12 105 ALA A O 1
ATOM 798 N N . ALA A 1 106 ? 17.547 -20.438 10.859 1 48.62 106 ALA A N 1
ATOM 799 C CA . ALA A 1 106 ? 18.719 -20.781 10.055 1 48.62 106 ALA A CA 1
ATOM 800 C C . ALA A 1 106 ? 19.953 -20.047 10.539 1 48.62 106 ALA A C 1
ATOM 802 O O . ALA A 1 106 ? 21.047 -20.609 10.57 1 48.62 106 ALA A O 1
ATOM 803 N N . ILE A 1 107 ? 19.766 -18.766 10.953 1 49.38 107 ILE A N 1
ATOM 804 C CA . ILE A 1 107 ? 20.859 -18 11.547 1 49.38 107 ILE A CA 1
ATOM 805 C C . ILE A 1 107 ? 21.234 -18.594 12.898 1 49.38 107 ILE A C 1
ATOM 807 O O . ILE A 1 107 ? 22.422 -18.734 13.203 1 49.38 107 ILE A O 1
ATOM 811 N N . GLU A 1 108 ? 20.25 -18.875 13.664 1 49.53 108 GLU A N 1
ATOM 812 C CA . GLU A 1 108 ? 20.547 -19.5 14.945 1 49.53 108 GLU A CA 1
ATOM 813 C C . GLU A 1 108 ? 21.188 -20.875 14.766 1 49.53 108 GLU A C 1
ATOM 815 O O . GLU A 1 108 ? 22.078 -21.25 15.531 1 49.53 108 GLU A O 1
ATOM 820 N N . SER A 1 109 ? 20.719 -21.516 13.734 1 51.06 109 SER A N 1
ATOM 821 C CA . SER A 1 109 ? 21.375 -22.797 13.453 1 51.06 109 SER A CA 1
ATOM 822 C C . SER A 1 109 ? 22.797 -22.594 12.969 1 51.06 109 SER A C 1
ATOM 824 O O . SER A 1 109 ? 23.688 -23.391 13.281 1 51.06 109 SER A O 1
ATOM 826 N N . ASP A 1 110 ? 23.078 -21.547 12.172 1 43.66 110 ASP A N 1
ATOM 827 C CA . ASP A 1 110 ? 24.422 -21.266 11.711 1 43.66 110 ASP A CA 1
ATOM 828 C C . ASP A 1 110 ? 25.312 -20.766 12.859 1 43.66 110 ASP A C 1
ATOM 830 O O . ASP A 1 110 ? 26.516 -21.016 12.875 1 43.66 110 ASP A O 1
ATOM 834 N N . LYS A 1 111 ? 24.656 -20.062 13.695 1 49.62 111 LYS A N 1
ATOM 835 C CA . LYS A 1 111 ? 25.422 -19.594 14.844 1 49.62 111 LYS A CA 1
ATOM 836 C C . LYS A 1 111 ? 25.812 -20.75 15.758 1 49.62 111 LYS A C 1
ATOM 838 O O . LYS A 1 111 ? 26.766 -20.656 16.516 1 49.62 111 LYS A O 1
ATOM 843 N N . THR A 1 112 ? 25.047 -21.734 15.766 1 44.56 112 THR A N 1
ATOM 844 C CA . THR A 1 112 ? 25.406 -22.906 16.562 1 44.56 112 THR A CA 1
ATOM 845 C C . THR A 1 112 ? 26.5 -23.719 15.875 1 44.56 112 THR A C 1
ATOM 847 O O . THR A 1 112 ? 26.719 -24.891 16.188 1 44.56 112 THR A O 1
ATOM 850 N N . TRP A 1 113 ? 27.219 -23.078 14.867 1 44.12 113 TRP A N 1
ATOM 851 C CA . TRP A 1 113 ? 28.438 -23.797 14.508 1 44.12 113 TRP A CA 1
ATOM 852 C C . TRP A 1 113 ? 29.375 -23.922 15.703 1 44.12 113 TRP A C 1
ATOM 854 O O . TRP A 1 113 ? 29.594 -22.969 16.438 1 44.12 113 TRP A O 1
ATOM 864 N N . PRO A 1 114 ? 29.484 -25.141 16.188 1 48.28 114 PRO A N 1
ATOM 865 C CA . PRO A 1 114 ? 30.406 -25.469 17.281 1 48.28 114 PRO A CA 1
ATOM 866 C C . PRO A 1 114 ? 31.797 -24.875 17.078 1 48.28 114 PRO A C 1
ATOM 868 O O . PRO A 1 114 ? 32.344 -24.922 15.969 1 48.28 114 PRO A O 1
ATOM 871 N N . THR A 1 115 ? 32.156 -23.75 17.797 1 34.19 115 THR A N 1
ATOM 872 C CA . THR A 1 115 ? 33.594 -23.625 17.984 1 34.19 115 THR A CA 1
ATOM 873 C C . THR A 1 115 ? 34.125 -24.797 18.812 1 34.19 115 THR A C 1
ATOM 875 O O . THR A 1 115 ? 33.438 -25.312 19.688 1 34.19 115 THR A O 1
ATOM 878 N N . MET B 1 1 ? 12.859 6.812 9.227 1 59.81 1 MET B N 1
ATOM 879 C CA . MET B 1 1 ? 13.031 7.539 7.969 1 59.81 1 MET B CA 1
ATOM 880 C C . MET B 1 1 ? 13.555 6.617 6.875 1 59.81 1 MET B C 1
ATOM 882 O O . MET B 1 1 ? 14.602 5.98 7.039 1 59.81 1 MET B O 1
ATOM 886 N N . LEU B 1 2 ? 12.648 6.242 6.023 1 73.56 2 LEU B N 1
ATOM 887 C CA . LEU B 1 2 ? 13.07 5.34 4.957 1 73.56 2 LEU B CA 1
ATOM 888 C C . LEU B 1 2 ? 14.125 5.996 4.078 1 73.56 2 LEU B C 1
ATOM 890 O O . LEU B 1 2 ? 14.07 7.203 3.83 1 73.56 2 LEU B O 1
ATOM 894 N N . ASN B 1 3 ? 15.172 5.227 3.801 1 84.25 3 ASN B N 1
ATOM 895 C CA . ASN B 1 3 ? 16.094 5.738 2.791 1 84.25 3 ASN B CA 1
ATOM 896 C C . ASN B 1 3 ? 15.438 5.801 1.416 1 84.25 3 ASN B C 1
ATOM 898 O O . ASN B 1 3 ? 14.297 5.371 1.247 1 84.25 3 ASN B O 1
ATOM 902 N N . ASN B 1 4 ? 16.125 6.367 0.467 1 89.69 4 ASN B N 1
ATOM 903 C CA . ASN B 1 4 ? 15.539 6.648 -0.839 1 89.69 4 ASN B CA 1
ATOM 904 C C . ASN B 1 4 ? 15.164 5.363 -1.569 1 89.69 4 ASN B C 1
ATOM 906 O O . ASN B 1 4 ? 14.094 5.281 -2.1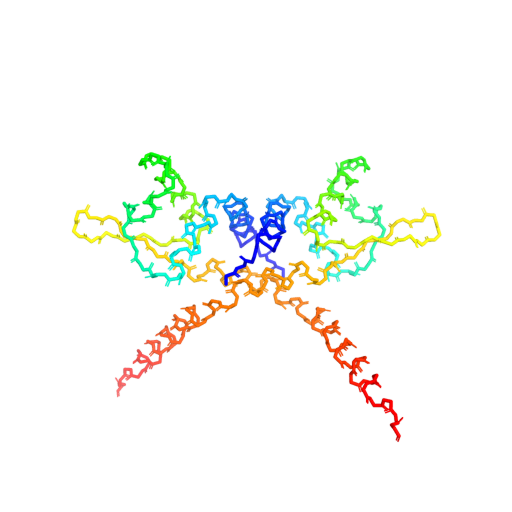76 1 89.69 4 ASN B O 1
ATOM 910 N N . ALA B 1 5 ? 16.078 4.363 -1.496 1 90.69 5 ALA B N 1
ATOM 911 C CA . ALA B 1 5 ? 15.812 3.094 -2.166 1 90.69 5 ALA B CA 1
ATOM 912 C C . ALA B 1 5 ? 14.602 2.396 -1.56 1 90.69 5 ALA B C 1
ATOM 914 O O . ALA B 1 5 ? 13.773 1.843 -2.283 1 90.69 5 ALA B O 1
ATOM 915 N N . ALA B 1 6 ? 14.539 2.393 -0.292 1 91.06 6 ALA B N 1
ATOM 916 C CA . ALA B 1 6 ? 13.406 1.78 0.407 1 91.06 6 ALA B CA 1
ATOM 917 C C . ALA B 1 6 ? 12.109 2.514 0.1 1 91.06 6 ALA B C 1
ATOM 919 O O . ALA B 1 6 ? 11.062 1.888 -0.071 1 91.06 6 ALA B O 1
ATOM 920 N N . MET B 1 7 ? 12.242 3.814 -0.038 1 93.69 7 MET B N 1
ATOM 921 C CA . MET B 1 7 ? 11.055 4.613 -0.348 1 93.69 7 MET B CA 1
ATOM 922 C C . MET B 1 7 ? 10.562 4.324 -1.762 1 93.69 7 MET B C 1
ATOM 924 O O . MET B 1 7 ? 9.367 4.133 -1.978 1 93.69 7 MET B O 1
ATOM 928 N N . THR B 1 8 ? 11.453 4.25 -2.699 1 95 8 THR B N 1
ATOM 929 C CA . THR B 1 8 ? 11.094 3.977 -4.086 1 95 8 THR B CA 1
ATOM 930 C C . THR B 1 8 ? 10.43 2.611 -4.215 1 95 8 THR B C 1
ATOM 932 O O . THR B 1 8 ? 9.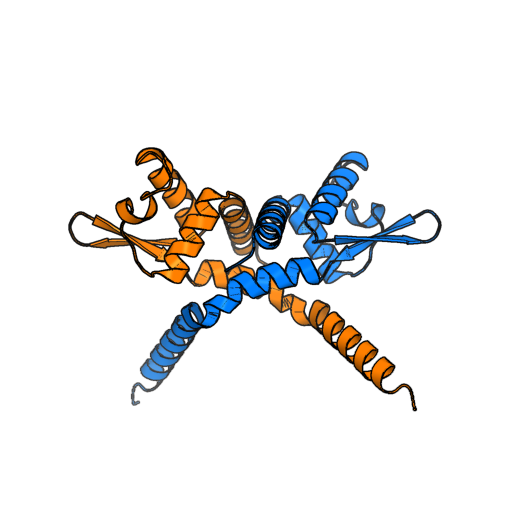438 2.465 -4.938 1 95 8 THR B O 1
ATOM 935 N N . GLN B 1 9 ? 10.977 1.673 -3.486 1 95.38 9 GLN B N 1
ATOM 936 C CA . GLN B 1 9 ? 10.422 0.324 -3.523 1 95.38 9 GLN B CA 1
ATOM 937 C C . GLN B 1 9 ? 9.031 0.285 -2.898 1 95.38 9 GLN B C 1
ATOM 939 O O . GLN B 1 9 ? 8.141 -0.419 -3.389 1 95.38 9 GLN B O 1
ATOM 944 N N . LEU B 1 10 ? 8.906 1.021 -1.839 1 96.25 10 LEU B N 1
ATOM 945 C CA . LEU B 1 10 ? 7.617 1.065 -1.163 1 96.25 10 LEU B CA 1
ATOM 946 C C . LEU B 1 10 ? 6.562 1.714 -2.051 1 96.25 10 LEU B C 1
ATOM 948 O O . LEU B 1 10 ? 5.441 1.208 -2.164 1 96.25 10 LEU B O 1
ATOM 952 N N . LEU B 1 11 ? 6.926 2.781 -2.76 1 97.88 11 LEU B N 1
ATOM 953 C CA . LEU B 1 11 ? 6.008 3.459 -3.672 1 97.88 11 LEU B CA 1
ATOM 954 C C . LEU B 1 11 ? 5.625 2.547 -4.832 1 97.88 11 LEU B C 1
ATOM 956 O O . LEU B 1 11 ? 4.461 2.516 -5.242 1 97.88 11 LEU B O 1
ATOM 960 N N . ALA B 1 12 ? 6.574 1.783 -5.273 1 98 12 ALA B N 1
ATOM 961 C CA . ALA B 1 12 ? 6.305 0.829 -6.348 1 98 12 ALA B CA 1
ATOM 962 C C . ALA B 1 12 ? 5.352 -0.268 -5.879 1 98 12 ALA B C 1
ATOM 964 O O . ALA B 1 12 ? 4.484 -0.708 -6.637 1 98 12 ALA B O 1
ATOM 965 N N . ALA B 1 13 ? 5.551 -0.719 -4.676 1 98.25 13 ALA B N 1
ATOM 966 C CA . ALA B 1 13 ? 4.676 -1.744 -4.113 1 98.25 13 ALA B CA 1
ATOM 967 C C . ALA B 1 13 ? 3.244 -1.234 -3.984 1 98.25 13 ALA B C 1
ATOM 969 O O . ALA B 1 13 ? 2.297 -1.93 -4.355 1 98.25 13 ALA B O 1
ATOM 970 N N . PHE B 1 14 ? 3.145 0.001 -3.502 1 98.44 14 PHE B N 1
ATOM 971 C CA . PHE B 1 14 ? 1.819 0.599 -3.398 1 98.44 14 PHE B CA 1
ATOM 972 C C . PHE B 1 14 ? 1.174 0.729 -4.773 1 98.44 14 PHE B C 1
ATOM 974 O O . PHE B 1 14 ? -0.011 0.43 -4.938 1 98.44 14 PHE B O 1
ATOM 981 N N . SER B 1 15 ? 1.936 1.142 -5.703 1 98.62 15 SER B N 1
ATOM 982 C CA . SER B 1 15 ? 1.438 1.303 -7.066 1 98.62 15 SER B CA 1
ATOM 983 C C . SER B 1 15 ? 0.983 -0.03 -7.648 1 98.62 15 SER B C 1
ATOM 985 O O . SER B 1 15 ? -0.107 -0.126 -8.219 1 98.62 15 SER B O 1
ATOM 987 N N . ALA B 1 16 ? 1.767 -0.982 -7.488 1 98.62 16 ALA B N 1
ATOM 988 C CA . ALA B 1 16 ? 1.434 -2.299 -8.031 1 98.62 16 ALA B CA 1
ATOM 989 C C . ALA B 1 16 ? 0.162 -2.848 -7.391 1 98.62 16 ALA B C 1
ATOM 991 O O . ALA B 1 16 ? -0.697 -3.402 -8.078 1 98.62 16 ALA B O 1
ATOM 992 N N . LEU B 1 17 ? 0.004 -2.643 -6.125 1 98.06 17 LEU B N 1
ATOM 993 C CA . LEU B 1 17 ? -1.104 -3.225 -5.375 1 98.06 17 LEU B CA 1
ATOM 994 C C . LEU B 1 17 ? -2.391 -2.439 -5.613 1 98.06 17 LEU B C 1
ATOM 996 O O . LEU B 1 17 ? -3.482 -2.914 -5.285 1 98.06 17 LEU B O 1
ATOM 1000 N N . SER B 1 18 ? -2.232 -1.207 -6.164 1 98.19 18 SER B N 1
ATOM 1001 C CA . SER B 1 18 ? -3.42 -0.384 -6.379 1 98.19 18 SER B CA 1
ATOM 1002 C C . SER B 1 18 ? -4.238 -0.892 -7.559 1 98.19 18 SER B C 1
ATOM 1004 O O . SER B 1 18 ? -5.395 -0.495 -7.734 1 98.19 18 SER B O 1
ATOM 1006 N N . ASP B 1 19 ? -3.711 -1.742 -8.367 1 97.12 19 ASP B N 1
ATOM 1007 C CA . ASP B 1 19 ? -4.426 -2.363 -9.477 1 97.12 19 ASP B CA 1
ATOM 1008 C C . ASP B 1 19 ? -5.207 -3.588 -9.016 1 97.12 19 ASP B C 1
ATOM 1010 O O . ASP B 1 19 ? -4.641 -4.504 -8.414 1 97.12 19 ASP B O 1
ATOM 1014 N N . PRO B 1 20 ? -6.496 -3.602 -9.367 1 95.31 20 PRO B N 1
ATOM 1015 C CA . PRO B 1 20 ? -7.32 -4.695 -8.852 1 95.31 20 PRO B CA 1
ATOM 1016 C C . PRO B 1 20 ? -6.84 -6.066 -9.312 1 95.31 20 PRO B C 1
ATOM 1018 O O . PRO B 1 20 ? -6.926 -7.043 -8.562 1 95.31 20 PRO B O 1
ATOM 1021 N N . THR B 1 21 ? -6.32 -6.16 -10.484 1 94.88 21 THR B N 1
ATOM 1022 C CA . THR B 1 21 ? -5.863 -7.445 -11 1 94.88 21 THR B CA 1
ATOM 1023 C C . THR B 1 21 ? -4.594 -7.898 -10.281 1 94.88 21 THR B C 1
ATOM 1025 O O . THR B 1 21 ? -4.496 -9.047 -9.852 1 94.88 21 THR B O 1
ATOM 1028 N N . ARG B 1 22 ? -3.68 -6.984 -10.203 1 96.81 22 ARG B N 1
ATOM 1029 C CA . ARG B 1 22 ? -2.441 -7.316 -9.5 1 96.81 22 ARG B CA 1
ATOM 1030 C C . ARG B 1 22 ? -2.709 -7.621 -8.031 1 96.81 22 ARG B C 1
ATOM 1032 O O . ARG B 1 22 ? -2.1 -8.531 -7.461 1 96.81 22 ARG B O 1
ATOM 1039 N N . PHE B 1 23 ? -3.59 -6.91 -7.41 1 96.06 23 PHE B N 1
ATOM 1040 C CA . PHE B 1 23 ? -3.998 -7.18 -6.039 1 96.06 23 PHE B CA 1
ATOM 1041 C C . PHE B 1 23 ? -4.57 -8.586 -5.91 1 96.06 23 PHE B C 1
ATOM 1043 O O . PHE B 1 23 ? -4.191 -9.336 -5.008 1 96.06 23 PHE B O 1
ATOM 1050 N N . ALA B 1 24 ? -5.406 -8.961 -6.797 1 94.19 24 ALA B N 1
ATOM 1051 C CA . ALA B 1 24 ? -6.031 -10.281 -6.789 1 94.19 24 ALA B CA 1
ATOM 1052 C C . ALA B 1 24 ? -4.992 -11.383 -6.977 1 94.19 24 ALA B C 1
ATOM 1054 O O . ALA B 1 24 ? -5.102 -12.453 -6.383 1 94.19 24 ALA B O 1
ATOM 1055 N N . ILE B 1 25 ? -4.039 -11.133 -7.816 1 95.25 25 ILE B N 1
ATOM 1056 C CA . ILE B 1 25 ? -2.969 -12.094 -8.047 1 95.25 25 ILE B CA 1
ATOM 1057 C C . ILE B 1 25 ? -2.199 -12.328 -6.746 1 95.25 25 ILE B C 1
ATOM 1059 O O . ILE B 1 25 ? -1.947 -13.477 -6.367 1 95.25 25 ILE B O 1
ATOM 1063 N N . VAL B 1 26 ? -1.861 -11.242 -6.043 1 95.06 26 VAL B N 1
ATOM 1064 C CA . VAL B 1 26 ? -1.117 -11.352 -4.793 1 95.06 26 VAL B CA 1
ATOM 1065 C C . VAL B 1 26 ? -1.956 -12.102 -3.758 1 95.06 26 VAL B C 1
ATOM 1067 O O . VAL B 1 26 ? -1.453 -12.992 -3.066 1 95.06 26 VAL B O 1
ATOM 1070 N N . GLU B 1 27 ? -3.223 -11.781 -3.707 1 92.5 27 GLU B N 1
ATOM 1071 C CA . GLU B 1 27 ? -4.121 -12.469 -2.783 1 92.5 27 GLU B CA 1
ATOM 1072 C C . GLU B 1 27 ? -4.188 -13.961 -3.086 1 92.5 27 GLU B C 1
ATOM 1074 O O . GLU B 1 27 ? -4.184 -14.789 -2.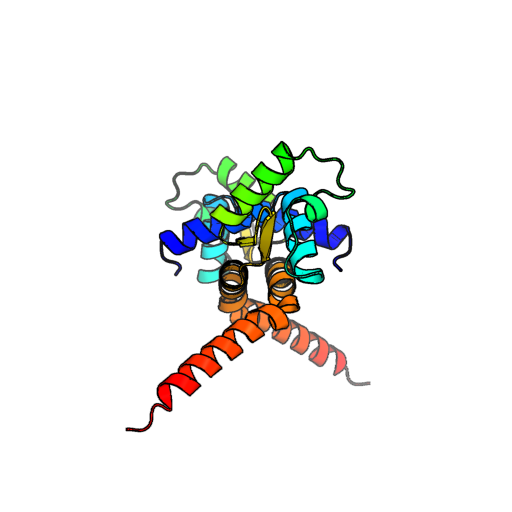168 1 92.5 27 GLU B O 1
ATOM 1079 N N . GLN B 1 28 ? -4.25 -14.32 -4.293 1 92.88 28 GLN B N 1
ATOM 1080 C CA . GLN B 1 28 ? -4.309 -15.719 -4.688 1 92.88 28 GLN B CA 1
ATOM 1081 C C . GLN B 1 28 ? -3.029 -16.453 -4.297 1 92.88 28 GLN B C 1
ATOM 1083 O O . GLN B 1 28 ? -3.082 -17.562 -3.77 1 92.88 28 GLN B O 1
ATOM 1088 N N . LEU B 1 29 ? -1.951 -15.836 -4.566 1 93.19 29 LEU B N 1
ATOM 1089 C CA . LEU B 1 29 ? -0.667 -16.438 -4.223 1 93.19 29 LEU B CA 1
ATOM 1090 C C . LEU B 1 29 ? -0.524 -16.594 -2.711 1 93.19 29 LEU B C 1
ATOM 1092 O O . LEU B 1 29 ? 0.074 -17.547 -2.232 1 93.19 29 LEU B O 1
ATOM 1096 N N . MET B 1 30 ? -1.042 -15.648 -2.02 1 88.19 30 MET B N 1
ATOM 1097 C CA . MET B 1 30 ? -1.022 -15.734 -0.562 1 88.19 30 MET B CA 1
ATOM 1098 C C . MET B 1 30 ? -1.867 -16.906 -0.076 1 88.19 30 MET B C 1
ATOM 1100 O O . MET B 1 30 ? -1.482 -17.609 0.861 1 88.19 30 MET B O 1
ATOM 1104 N N . ALA B 1 31 ? -2.941 -17.094 -0.706 1 87.56 31 ALA B N 1
ATOM 1105 C CA . ALA B 1 31 ? -3.904 -18.109 -0.286 1 87.56 31 ALA B CA 1
ATOM 1106 C C . ALA B 1 31 ? -3.457 -19.5 -0.721 1 87.56 31 ALA B C 1
ATOM 1108 O O . ALA B 1 31 ? -3.605 -20.469 0.029 1 87.56 31 ALA B O 1
ATOM 1109 N N . GLU B 1 32 ? -2.859 -19.609 -1.887 1 90.44 32 GLU B N 1
ATOM 1110 C CA . GLU B 1 32 ? -2.676 -20.922 -2.5 1 90.44 32 GLU B CA 1
ATOM 1111 C C . GLU B 1 32 ? -1.198 -21.297 -2.566 1 90.44 32 GLU B C 1
ATOM 1113 O O . GLU B 1 32 ? -0.857 -22.438 -2.844 1 90.44 32 GLU B O 1
ATOM 1118 N N . GLY B 1 33 ? -0.368 -20.312 -2.27 1 90.81 33 GLY B N 1
ATOM 1119 C CA . GLY B 1 33 ? 1.058 -20.594 -2.355 1 90.81 33 GLY B CA 1
ATOM 1120 C C . GLY B 1 33 ? 1.622 -20.391 -3.748 1 90.81 33 GLY B C 1
ATOM 1121 O O . GLY B 1 33 ? 1.182 -19.5 -4.48 1 90.81 33 GLY B O 1
ATOM 1122 N N . GLU B 1 34 ? 2.67 -21.109 -4.09 1 94.94 34 GLU B N 1
ATOM 1123 C CA . GLU B 1 34 ? 3.369 -20.984 -5.363 1 94.94 34 GLU B CA 1
ATOM 1124 C C . GLU B 1 34 ? 2.535 -21.547 -6.512 1 94.94 34 GLU B C 1
ATOM 1126 O O . GLU B 1 34 ? 2.016 -22.656 -6.426 1 94.94 34 GLU B O 1
ATOM 1131 N N . LEU B 1 35 ? 2.34 -20.812 -7.59 1 95.44 35 LEU B N 1
ATOM 1132 C CA . LEU B 1 35 ? 1.514 -21.203 -8.727 1 95.44 35 LEU B CA 1
ATOM 1133 C C . LEU B 1 35 ? 2.195 -20.844 -10.047 1 95.44 35 LEU B C 1
ATOM 1135 O O . LEU B 1 35 ? 2.934 -19.859 -10.117 1 95.44 35 LEU B O 1
ATOM 1139 N N . PRO B 1 36 ? 1.931 -21.656 -11.078 1 95.25 36 PRO B N 1
ATOM 1140 C CA . PRO B 1 36 ? 2.367 -21.219 -12.414 1 95.25 36 PRO B CA 1
ATOM 1141 C C . PRO B 1 36 ? 1.522 -20.078 -12.977 1 95.25 36 PRO B C 1
ATOM 1143 O O . PRO B 1 36 ? 0.384 -19.891 -12.547 1 95.25 36 PRO B O 1
ATOM 1146 N N . ALA B 1 37 ? 2.021 -19.328 -13.953 1 92.56 37 ALA B N 1
ATOM 1147 C CA . ALA B 1 37 ? 1.332 -18.188 -14.562 1 92.56 37 ALA B CA 1
ATOM 1148 C C . ALA B 1 37 ? -0.041 -18.609 -15.086 1 92.56 37 ALA B C 1
ATOM 1150 O O . ALA B 1 37 ? -1.009 -17.844 -14.969 1 92.56 37 ALA B O 1
ATOM 1151 N N . GLY B 1 38 ? -0.152 -19.781 -15.648 1 90.75 38 GLY B N 1
ATOM 1152 C CA . GLY B 1 38 ? -1.399 -20.266 -16.234 1 90.75 38 GLY B CA 1
ATOM 1153 C C . GLY B 1 38 ? -2.521 -20.375 -15.219 1 90.75 38 GLY B C 1
ATOM 1154 O O . GLY B 1 38 ? -3.689 -20.172 -15.555 1 90.75 38 GLY B O 1
ATOM 1155 N N . ASP B 1 39 ? -2.193 -20.719 -13.953 1 92.56 39 ASP B N 1
ATOM 1156 C CA . ASP B 1 39 ? -3.188 -20.875 -12.898 1 92.56 39 ASP B CA 1
ATOM 1157 C C . ASP B 1 39 ? -3.635 -19.516 -12.359 1 92.56 39 ASP B C 1
ATOM 1159 O O . ASP B 1 39 ? -4.691 -19.406 -11.734 1 92.56 39 ASP B O 1
ATOM 1163 N N . LEU B 1 40 ? -2.816 -18.484 -12.555 1 91.75 40 LEU B N 1
ATOM 1164 C CA . LEU B 1 40 ? -3.145 -17.141 -12.086 1 91.75 40 LEU B CA 1
ATOM 1165 C C . LEU B 1 40 ? -4.102 -16.453 -13.055 1 91.75 40 LEU B C 1
ATOM 1167 O O . LEU B 1 40 ? -4.797 -15.508 -12.672 1 91.75 40 LEU B O 1
ATOM 1171 N N . VAL B 1 41 ? -4.113 -16.859 -14.266 1 76.62 41 VAL B N 1
ATOM 1172 C CA . VAL B 1 41 ? -4.938 -16.312 -15.344 1 76.62 41 VAL B CA 1
ATOM 1173 C C . VAL B 1 41 ? -6.32 -16.953 -15.305 1 76.62 41 VAL B C 1
ATOM 1175 O O . VAL B 1 41 ? -7.297 -16.375 -15.789 1 76.62 41 VAL B O 1
ATOM 1178 N N . GLU B 1 42 ? -6.352 -18.062 -14.672 1 74.75 42 GLU B N 1
ATOM 1179 C CA . GLU B 1 42 ? -7.562 -18.859 -14.773 1 74.75 42 GLU B CA 1
ATOM 1180 C C . GLU B 1 42 ? -8.758 -18.141 -14.172 1 74.75 42 GLU B C 1
ATOM 1182 O O . GLU B 1 42 ? -8.727 -17.719 -13.008 1 74.75 42 GLU B O 1
ATOM 1187 N N . GLY B 1 43 ? -9.711 -17.844 -15.086 1 74.19 43 GLY B N 1
ATOM 1188 C CA . GLY B 1 43 ? -10.977 -17.281 -14.633 1 74.19 43 GLY B CA 1
ATOM 1189 C C . GLY B 1 43 ? -10.992 -15.766 -14.648 1 74.19 43 GLY B C 1
ATOM 1190 O O . GLY B 1 43 ? -11.992 -15.148 -14.289 1 74.19 43 GLY B O 1
ATOM 1191 N N . LYS B 1 44 ? -9.883 -15.156 -15.023 1 80.69 44 LYS B N 1
ATOM 1192 C CA . LYS B 1 44 ? -9.828 -13.703 -14.945 1 80.69 44 LYS B CA 1
ATOM 1193 C C . LYS B 1 44 ? -10.008 -13.07 -16.328 1 80.69 44 LYS B C 1
ATOM 1195 O O . LYS B 1 44 ? -10.055 -11.844 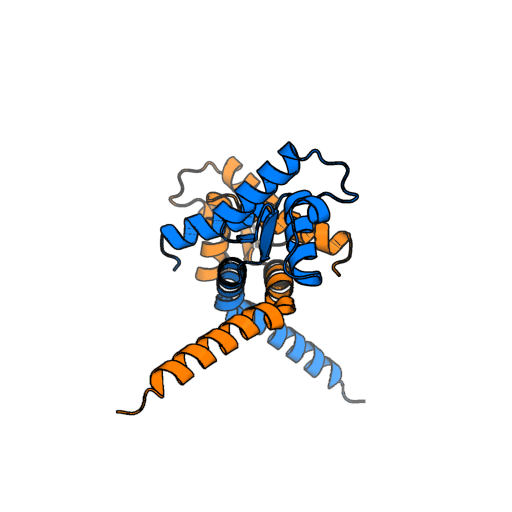-16.453 1 80.69 44 LYS B O 1
ATOM 1200 N N . GLY B 1 45 ? -10.141 -13.883 -17.328 1 85.56 45 GLY B N 1
ATOM 1201 C CA . GLY B 1 45 ? -10.383 -13.352 -18.672 1 85.56 45 GLY B CA 1
ATOM 1202 C C . GLY B 1 45 ? -9.219 -12.539 -19.203 1 85.56 45 GLY B C 1
ATOM 1203 O O . GLY B 1 45 ? -9.422 -11.609 -20 1 85.56 45 GLY B O 1
ATOM 1204 N N . MET B 1 46 ? -8.094 -12.75 -18.766 1 89.38 46 MET B N 1
ATOM 1205 C CA . MET B 1 46 ? -6.918 -12 -19.203 1 89.38 46 MET B CA 1
ATOM 1206 C C . MET B 1 46 ? -6.082 -12.828 -20.188 1 89.38 46 MET B C 1
ATOM 1208 O O . MET B 1 46 ? -6.055 -14.055 -20.094 1 89.38 46 MET B O 1
ATOM 1212 N N . SER B 1 47 ? -5.484 -12.086 -21.062 1 90.31 47 SER B N 1
ATOM 1213 C CA . SER B 1 47 ? -4.551 -12.742 -21.969 1 90.31 47 SER B CA 1
ATOM 1214 C C . SER B 1 47 ? -3.262 -13.133 -21.25 1 90.31 47 SER B C 1
ATOM 1216 O O . SER B 1 47 ? -2.943 -12.578 -20.188 1 90.31 47 SER B O 1
ATOM 1218 N N . GLY B 1 48 ? -2.529 -14.062 -21.812 1 89.19 48 GLY B N 1
ATOM 1219 C CA . GLY B 1 48 ? -1.213 -14.414 -21.312 1 89.19 48 GLY B CA 1
ATOM 1220 C C . GLY B 1 48 ? -0.265 -13.227 -21.25 1 89.19 48 GLY B C 1
ATOM 1221 O O . GLY B 1 48 ? 0.484 -13.078 -20.281 1 89.19 48 GLY B O 1
ATOM 1222 N N . ALA B 1 49 ? -0.374 -12.367 -22.234 1 92.69 49 ALA B N 1
ATOM 1223 C CA . ALA B 1 49 ? 0.461 -11.172 -22.281 1 92.69 49 ALA B CA 1
ATOM 1224 C C . ALA B 1 49 ? 0.129 -10.234 -21.125 1 92.69 49 ALA B C 1
ATOM 1226 O O . ALA B 1 49 ? 1.028 -9.664 -20.5 1 92.69 49 ALA B O 1
ATOM 1227 N N . ALA B 1 50 ? -1.211 -10.047 -20.875 1 94.38 50 ALA B N 1
ATOM 1228 C CA . ALA B 1 50 ? -1.648 -9.18 -19.781 1 94.38 50 ALA B CA 1
ATOM 1229 C C . ALA B 1 50 ? -1.175 -9.719 -18.438 1 94.38 50 ALA B C 1
ATOM 1231 O O . ALA B 1 50 ? -0.67 -8.969 -17.594 1 94.38 50 ALA B O 1
ATOM 1232 N N . VAL B 1 51 ? -1.299 -10.977 -18.25 1 93.94 51 VAL B N 1
ATOM 1233 C CA . VAL B 1 51 ? -0.8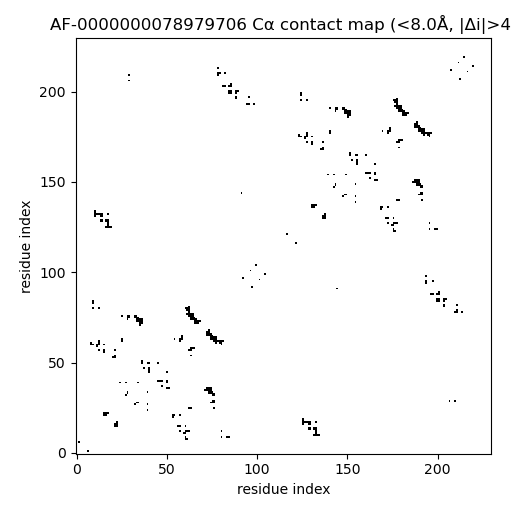71 -11.609 -17 1 93.94 51 VAL B CA 1
ATOM 1234 C C . VAL B 1 51 ? 0.638 -11.453 -16.828 1 93.94 51 VAL B C 1
ATOM 1236 O O . VAL B 1 51 ? 1.117 -11.141 -15.742 1 93.94 51 VAL B O 1
ATOM 1239 N N . SER B 1 52 ? 1.313 -11.719 -17.906 1 95 52 SER B N 1
ATOM 1240 C CA . SER B 1 52 ? 2.766 -11.578 -17.859 1 95 52 SER B CA 1
ATOM 1241 C C . SER B 1 52 ? 3.178 -10.164 -17.469 1 95 52 SER B C 1
ATOM 1243 O O . SER B 1 52 ? 4.121 -9.984 -16.688 1 95 52 SER B O 1
ATOM 1245 N N . ARG B 1 53 ? 2.496 -9.188 -17.969 1 96.88 53 ARG B N 1
ATOM 1246 C CA . ARG B 1 53 ? 2.781 -7.793 -17.641 1 96.88 53 ARG B CA 1
ATOM 1247 C C . ARG B 1 53 ? 2.521 -7.52 -16.156 1 96.88 53 ARG B C 1
ATOM 1249 O O . ARG B 1 53 ? 3.322 -6.855 -15.492 1 96.88 53 ARG B O 1
ATOM 1256 N N . HIS B 1 54 ? 1.398 -8 -15.688 1 97.31 54 HIS B N 1
ATOM 1257 C CA . HIS B 1 54 ? 1.086 -7.836 -14.273 1 97.31 54 HIS B CA 1
ATOM 1258 C C . HIS B 1 54 ? 2.152 -8.484 -13.391 1 97.31 54 HIS B C 1
ATOM 1260 O O . HIS B 1 54 ? 2.6 -7.887 -12.414 1 97.31 54 HIS B O 1
ATOM 1266 N N . LEU B 1 55 ? 2.545 -9.641 -13.781 1 97.75 55 LEU B N 1
ATOM 1267 C CA . LEU B 1 55 ? 3.537 -10.383 -13.008 1 97.75 55 LEU B CA 1
ATOM 1268 C C . LEU B 1 55 ? 4.891 -9.68 -13.047 1 97.75 55 LEU B C 1
ATOM 1270 O O . LEU B 1 55 ? 5.625 -9.68 -12.055 1 97.75 55 LEU B O 1
ATOM 1274 N N . LYS B 1 56 ? 5.238 -9.094 -14.141 1 98.06 56 LYS B N 1
ATOM 1275 C CA . LYS B 1 56 ? 6.473 -8.32 -14.25 1 98.06 56 LYS B CA 1
ATOM 1276 C C . LYS B 1 56 ? 6.457 -7.125 -13.297 1 98.06 56 LYS B C 1
ATOM 1278 O O . LYS B 1 56 ? 7.43 -6.883 -12.578 1 98.06 56 LYS B O 1
ATOM 1283 N N . LEU B 1 57 ? 5.371 -6.402 -13.273 1 98.06 57 LEU B N 1
ATOM 1284 C CA . LEU B 1 57 ? 5.242 -5.238 -12.406 1 98.06 57 LEU B CA 1
ATOM 1285 C C . LEU B 1 57 ? 5.281 -5.648 -10.938 1 98.06 57 LEU B C 1
ATOM 1287 O O . LEU B 1 57 ? 5.891 -4.965 -10.109 1 98.06 57 LEU B O 1
ATOM 1291 N N . LEU B 1 58 ? 4.668 -6.77 -10.617 1 98.38 58 LEU B N 1
ATOM 1292 C CA . LEU B 1 58 ? 4.664 -7.277 -9.242 1 98.38 58 LEU B CA 1
ATOM 1293 C C . LEU B 1 58 ? 6.066 -7.699 -8.82 1 98.38 58 LEU B C 1
ATOM 1295 O O . LEU B 1 58 ? 6.473 -7.457 -7.68 1 98.38 58 LEU B O 1
ATOM 1299 N N . ARG B 1 59 ? 6.812 -8.281 -9.758 1 98.06 59 ARG B N 1
ATOM 1300 C CA . ARG B 1 59 ? 8.195 -8.672 -9.477 1 98.06 59 ARG B CA 1
ATOM 1301 C C . ARG B 1 59 ? 9.078 -7.449 -9.266 1 98.06 59 ARG B C 1
ATOM 1303 O O . ARG B 1 59 ? 9.859 -7.398 -8.312 1 98.06 59 ARG B O 1
ATOM 1310 N N . GLN B 1 60 ? 8.969 -6.48 -10.07 1 97.69 60 GLN B N 1
ATOM 1311 C CA . GLN B 1 60 ? 9.766 -5.262 -9.992 1 97.69 60 GLN B CA 1
ATOM 1312 C C . GLN B 1 60 ? 9.461 -4.488 -8.711 1 97.69 60 GLN B C 1
ATOM 1314 O O . GLN B 1 60 ? 10.344 -3.818 -8.164 1 97.69 60 GLN B O 1
ATOM 1319 N N . ALA B 1 61 ? 8.273 -4.641 -8.234 1 98.12 61 ALA B N 1
ATOM 1320 C CA . ALA B 1 61 ? 7.852 -3.969 -7.008 1 98.12 61 ALA B CA 1
ATOM 1321 C C . ALA B 1 61 ? 8.273 -4.762 -5.773 1 98.12 61 ALA B C 1
ATOM 1323 O O . ALA B 1 61 ? 8.031 -4.34 -4.645 1 98.12 61 ALA B O 1
ATOM 1324 N N . GLY B 1 62 ? 8.812 -5.934 -5.973 1 97.06 62 GLY B N 1
ATOM 1325 C CA . GLY B 1 62 ? 9.297 -6.754 -4.875 1 97.06 62 GLY B CA 1
ATOM 1326 C C . GLY B 1 62 ? 8.195 -7.508 -4.164 1 97.06 62 GLY B C 1
ATOM 1327 O O . GLY B 1 62 ? 8.352 -7.895 -3.002 1 97.06 62 GLY B O 1
ATOM 1328 N N . LEU B 1 63 ? 7.086 -7.805 -4.82 1 97 63 LEU B N 1
ATOM 1329 C CA . LEU B 1 63 ? 5.926 -8.406 -4.172 1 97 63 LEU B CA 1
ATOM 1330 C C . LEU B 1 63 ? 5.801 -9.883 -4.531 1 97 63 LEU B C 1
ATOM 1332 O O . LEU B 1 63 ? 5.098 -10.633 -3.855 1 97 63 LEU B O 1
ATOM 1336 N N . VAL B 1 64 ? 6.438 -10.281 -5.648 1 97.19 64 VAL B N 1
ATOM 1337 C CA . VAL B 1 64 ? 6.348 -11.656 -6.121 1 97.19 64 VAL B CA 1
ATOM 1338 C C . VAL B 1 64 ? 7.738 -12.164 -6.5 1 97.19 64 VAL B C 1
ATOM 1340 O O . VAL B 1 64 ? 8.547 -11.422 -7.055 1 97.19 64 VAL B O 1
ATOM 1343 N N . HIS B 1 65 ? 7.957 -13.352 -6.176 1 97.06 65 HIS B N 1
ATOM 1344 C CA . HIS B 1 65 ? 9.141 -14.07 -6.637 1 97.06 65 HIS B CA 1
ATOM 1345 C C . HIS B 1 65 ? 8.812 -14.953 -7.836 1 97.06 65 HIS B C 1
ATOM 1347 O O . HIS B 1 65 ? 7.699 -15.484 -7.941 1 97.06 65 HIS B O 1
ATOM 1353 N N . GLN B 1 66 ? 9.719 -15.062 -8.656 1 97.5 66 GLN B N 1
ATOM 1354 C CA . GLN B 1 66 ? 9.617 -15.961 -9.805 1 97.5 66 GLN B CA 1
ATOM 1355 C C . GLN B 1 66 ? 10.719 -17.016 -9.781 1 97.5 66 GLN B C 1
ATOM 1357 O O . GLN B 1 66 ? 11.875 -16.703 -9.484 1 97.5 66 GLN B O 1
ATOM 1362 N N . ARG B 1 67 ? 10.406 -18.234 -9.969 1 96.12 67 ARG B N 1
ATOM 1363 C CA . ARG B 1 67 ? 11.391 -19.297 -10.148 1 96.12 67 ARG B CA 1
ATOM 1364 C C . ARG B 1 67 ? 11.039 -20.172 -11.336 1 96.12 67 ARG B C 1
ATOM 1366 O O . ARG B 1 67 ? 9.867 -20.297 -11.703 1 96.12 67 ARG B O 1
ATOM 1373 N N . ILE B 1 68 ? 12.039 -20.719 -11.906 1 94.69 68 ILE B N 1
ATOM 1374 C CA . ILE B 1 68 ? 11.844 -21.609 -13.039 1 94.69 68 ILE B CA 1
ATOM 1375 C C . ILE B 1 68 ? 11.859 -23.062 -12.555 1 94.69 68 ILE B C 1
ATOM 1377 O O . ILE B 1 68 ? 12.742 -23.453 -11.789 1 94.69 68 ILE B O 1
ATOM 1381 N N . ASN B 1 69 ? 10.875 -23.781 -12.891 1 94.06 69 ASN B N 1
ATOM 1382 C CA . ASN B 1 69 ? 10.797 -25.219 -12.664 1 94.06 69 ASN B CA 1
ATOM 1383 C C . ASN B 1 69 ? 10.5 -25.969 -13.961 1 94.06 69 ASN B C 1
ATOM 1385 O O . ASN B 1 69 ? 9.344 -26.047 -14.383 1 94.06 69 ASN B O 1
ATOM 1389 N N . GLY B 1 70 ? 11.5 -26.641 -14.477 1 94.38 70 GLY B N 1
ATOM 1390 C CA . GLY B 1 70 ? 11.328 -27.234 -15.789 1 94.38 70 GLY B CA 1
ATOM 1391 C C . GLY B 1 70 ? 11.031 -26.219 -16.875 1 94.38 70 GLY B C 1
ATOM 1392 O O . GLY B 1 70 ? 11.82 -25.297 -17.109 1 94.38 70 GLY B O 1
ATOM 1393 N N . THR B 1 71 ? 9.812 -26.328 -17.516 1 92.44 71 THR B N 1
ATOM 1394 C CA . THR B 1 71 ? 9.414 -25.406 -18.594 1 92.44 71 THR B CA 1
ATOM 1395 C C . THR B 1 71 ? 8.445 -24.344 -18.062 1 92.44 71 THR B C 1
ATOM 1397 O O . THR B 1 71 ? 7.996 -23.484 -18.812 1 92.44 71 THR B O 1
ATOM 1400 N N . GLN B 1 72 ? 8.188 -24.391 -16.75 1 93.56 72 GLN B N 1
ATOM 1401 C CA . GLN B 1 72 ? 7.184 -23.484 -16.203 1 93.56 72 GLN B CA 1
ATOM 1402 C C . GLN B 1 72 ? 7.832 -22.406 -15.344 1 93.56 72 GLN B C 1
ATOM 1404 O O . GLN B 1 72 ? 8.844 -22.656 -14.688 1 93.56 72 GLN B O 1
ATOM 1409 N N . ARG B 1 73 ? 7.223 -21.25 -15.406 1 95.56 73 ARG B N 1
ATOM 1410 C CA . ARG B 1 73 ? 7.535 -20.188 -14.445 1 95.56 73 ARG B CA 1
ATOM 1411 C C . ARG B 1 73 ? 6.57 -20.234 -13.266 1 95.56 73 ARG B C 1
ATOM 1413 O O . ARG B 1 73 ? 5.355 -20.156 -13.445 1 95.56 73 ARG B O 1
ATOM 1420 N N . LEU B 1 74 ? 7.172 -20.391 -12.102 1 97.31 74 LEU B N 1
ATOM 1421 C CA . LEU B 1 74 ? 6.379 -20.422 -10.875 1 97.31 74 LEU B CA 1
ATOM 1422 C C . LEU B 1 74 ? 6.512 -19.125 -10.102 1 97.31 74 LEU B C 1
ATOM 1424 O O . LEU B 1 74 ? 7.605 -18.547 -10.008 1 97.31 74 LEU B O 1
ATOM 1428 N N . TYR B 1 75 ? 5.406 -18.734 -9.555 1 97.38 75 TYR B N 1
ATOM 1429 C CA . TYR B 1 75 ? 5.363 -17.469 -8.836 1 97.38 75 TYR B CA 1
ATOM 1430 C C . TYR B 1 75 ? 4.895 -17.672 -7.402 1 97.38 75 TYR B C 1
ATOM 1432 O O . TYR B 1 75 ? 4.027 -18.5 -7.137 1 97.38 75 TYR B O 1
ATOM 1440 N N . SER B 1 76 ? 5.445 -16.938 -6.445 1 95.69 76 SER B N 1
ATOM 1441 C CA . SER B 1 76 ? 5.043 -16.906 -5.043 1 95.69 76 SER B CA 1
ATOM 1442 C C . SER B 1 76 ? 5.176 -15.5 -4.461 1 95.69 76 SER B C 1
ATOM 1444 O O . SER B 1 76 ? 5.848 -14.648 -5.039 1 95.69 76 SER B O 1
ATOM 1446 N N . VAL B 1 77 ? 4.547 -15.305 -3.371 1 93.94 77 VAL B N 1
ATOM 1447 C CA . VAL B 1 77 ? 4.629 -14 -2.719 1 93.94 77 VAL B CA 1
ATOM 1448 C C . VAL B 1 77 ? 6.039 -13.781 -2.176 1 93.94 77 VAL B C 1
ATOM 1450 O O . VAL B 1 77 ? 6.641 -14.695 -1.604 1 93.94 77 VAL B O 1
ATOM 1453 N N . ALA B 1 78 ? 6.523 -12.578 -2.398 1 93.12 78 ALA B N 1
ATOM 1454 C CA . ALA B 1 78 ? 7.781 -12.156 -1.784 1 93.12 78 ALA B CA 1
ATOM 1455 C C . ALA B 1 78 ? 7.539 -11.547 -0.407 1 93.12 78 ALA B C 1
ATOM 1457 O O . ALA B 1 78 ? 7 -10.445 -0.296 1 93.12 78 ALA B O 1
ATOM 1458 N N . PRO B 1 79 ? 7.984 -12.188 0.657 1 87.31 79 PRO B N 1
ATOM 1459 C CA . PRO B 1 79 ? 7.684 -11.688 1.999 1 87.31 79 PRO B CA 1
ATOM 1460 C C . PRO B 1 79 ? 8.32 -10.32 2.273 1 87.31 79 PRO B C 1
ATOM 1462 O O . PRO B 1 79 ? 7.77 -9.523 3.039 1 87.31 79 PRO B O 1
ATOM 1465 N N . GLU B 1 80 ? 9.453 -10.062 1.647 1 87.69 80 GLU B N 1
ATOM 1466 C CA . GLU B 1 80 ? 10.188 -8.828 1.912 1 87.69 80 GLU B CA 1
ATOM 1467 C C . GLU B 1 80 ? 9.367 -7.602 1.54 1 87.69 80 GLU B C 1
ATOM 1469 O O . GLU B 1 80 ? 9.375 -6.598 2.26 1 87.69 80 GLU B O 1
ATOM 1474 N N . GLY B 1 81 ? 8.68 -7.688 0.391 1 90.56 81 GLY B N 1
ATOM 1475 C CA . GLY B 1 81 ? 7.84 -6.578 -0.034 1 90.56 81 GLY B CA 1
ATOM 1476 C C . GLY B 1 81 ? 6.68 -6.312 0.905 1 90.56 81 GLY B C 1
ATOM 1477 O O . GLY B 1 81 ? 6.391 -5.16 1.236 1 90.56 81 GLY B O 1
ATOM 1478 N N . LEU B 1 82 ? 6.039 -7.348 1.36 1 90.5 82 LEU B N 1
ATOM 1479 C CA . LEU B 1 82 ? 4.918 -7.219 2.283 1 90.5 82 LEU B CA 1
ATOM 1480 C C . LEU B 1 82 ? 5.395 -6.758 3.656 1 90.5 82 LEU B C 1
ATOM 1482 O O . LEU B 1 82 ? 4.707 -5.984 4.328 1 90.5 82 LEU B O 1
ATOM 1486 N N . ARG B 1 83 ? 6.582 -7.203 4.035 1 86.56 83 ARG B N 1
ATOM 1487 C CA . ARG B 1 83 ? 7.164 -6.789 5.309 1 86.56 83 ARG B CA 1
ATOM 1488 C C . ARG B 1 83 ? 7.477 -5.297 5.305 1 86.56 83 ARG B C 1
ATOM 1490 O O . ARG B 1 83 ? 7.273 -4.617 6.312 1 86.56 83 ARG B O 1
ATOM 1497 N N . ALA B 1 84 ? 8 -4.863 4.219 1 90.5 84 ALA B N 1
ATOM 1498 C CA . ALA B 1 84 ? 8.312 -3.439 4.109 1 90.5 84 ALA B CA 1
ATOM 1499 C C . ALA B 1 84 ? 7.055 -2.592 4.297 1 90.5 84 ALA B C 1
ATOM 1501 O O . ALA B 1 84 ? 7.09 -1.563 4.98 1 90.5 84 ALA B O 1
ATOM 1502 N N . ILE B 1 85 ? 5.949 -3.035 3.727 1 92.12 85 ILE B N 1
ATOM 1503 C CA . ILE B 1 85 ? 4.68 -2.334 3.873 1 92.12 85 ILE B CA 1
ATOM 1504 C C . ILE B 1 85 ? 4.223 -2.393 5.328 1 92.12 85 ILE B C 1
ATOM 1506 O O . ILE B 1 85 ? 3.818 -1.377 5.898 1 92.12 85 ILE B O 1
ATOM 1510 N N . ALA B 1 86 ? 4.289 -3.547 5.883 1 86.38 86 ALA B N 1
ATOM 1511 C CA . ALA B 1 86 ? 3.895 -3.738 7.277 1 86.38 86 ALA B CA 1
ATOM 1512 C C . ALA B 1 86 ? 4.734 -2.869 8.211 1 86.38 86 ALA B C 1
ATOM 1514 O O . ALA B 1 86 ? 4.195 -2.199 9.094 1 86.38 86 ALA B O 1
ATOM 1515 N N . ASP B 1 87 ? 5.996 -2.9 8.023 1 84.44 87 ASP B N 1
ATOM 1516 C CA . ASP B 1 87 ? 6.906 -2.127 8.867 1 84.44 87 ASP B CA 1
ATOM 1517 C C . ASP B 1 87 ? 6.598 -0.635 8.781 1 84.44 87 ASP B C 1
ATOM 1519 O O . ASP B 1 87 ? 6.625 0.068 9.797 1 84.44 87 ASP B O 1
ATOM 1523 N N . TRP B 1 88 ? 6.418 -0.252 7.598 1 89.12 88 TRP B N 1
ATOM 1524 C CA . TRP B 1 88 ? 6.102 1.16 7.414 1 89.12 88 TRP B CA 1
ATOM 1525 C C . TRP B 1 88 ? 4.805 1.525 8.125 1 89.12 88 TRP B C 1
ATOM 1527 O O . TRP B 1 88 ? 4.711 2.582 8.758 1 89.12 88 TRP B O 1
ATOM 1537 N N . THR B 1 89 ? 3.818 0.702 8.062 1 85.75 89 THR B N 1
ATOM 1538 C CA . THR B 1 89 ? 2.514 0.99 8.648 1 85.75 89 THR B CA 1
ATOM 1539 C C . THR B 1 89 ? 2.559 0.841 10.164 1 85.75 89 THR B C 1
ATOM 1541 O O . THR B 1 89 ? 1.926 1.612 10.891 1 85.75 89 THR B O 1
ATOM 1544 N N . ILE B 1 90 ? 3.307 -0.208 10.758 1 74.12 90 ILE B N 1
ATOM 1545 C CA . ILE B 1 90 ? 3.35 -0.536 12.172 1 74.12 90 ILE B CA 1
ATOM 1546 C C . ILE B 1 90 ? 4.25 0.457 12.906 1 74.12 90 ILE B C 1
ATOM 1548 O O . ILE B 1 90 ? 4.008 0.782 14.07 1 74.12 90 ILE B O 1
ATOM 1552 N N . SER B 1 91 ? 5.41 0.662 12.32 1 67.88 91 SER B N 1
ATOM 1553 C CA . SER B 1 91 ? 6.34 1.572 12.977 1 67.88 91 SER B CA 1
ATOM 1554 C C . SER B 1 91 ? 5.625 2.818 13.492 1 67.88 91 SER B C 1
ATOM 1556 O O . SER B 1 91 ? 6.098 3.475 14.422 1 67.88 91 SER B O 1
ATOM 1558 N N . LYS B 1 92 ? 4.457 2.828 12.969 1 64.94 92 LYS B N 1
ATOM 1559 C CA . LYS B 1 92 ? 3.748 4.039 13.383 1 64.94 92 LYS B CA 1
ATOM 1560 C C . LYS B 1 92 ? 2.627 3.711 14.359 1 64.94 92 LYS B C 1
ATOM 1562 O O . LYS B 1 92 ? 1.763 4.551 14.625 1 64.94 92 LYS B O 1
ATOM 1567 N N . ARG B 1 93 ? 2.646 2.379 14.727 1 59.25 93 ARG B N 1
ATOM 1568 C CA . ARG B 1 93 ? 1.662 1.776 15.625 1 59.25 93 ARG B CA 1
ATOM 1569 C C . ARG B 1 93 ? 1.495 2.604 16.891 1 59.25 93 ARG B C 1
ATOM 1571 O O . ARG B 1 93 ? 0.383 2.742 17.406 1 59.25 93 ARG B O 1
ATOM 1578 N N . ILE B 1 94 ? 2.6 3.006 17.391 1 54.81 94 ILE B N 1
ATOM 1579 C CA . ILE B 1 94 ? 2.422 3.818 18.594 1 54.81 94 ILE B CA 1
ATOM 1580 C C . ILE B 1 94 ? 1.319 4.848 18.359 1 54.81 94 ILE B C 1
ATOM 1582 O O . ILE B 1 94 ? 0.495 5.094 19.25 1 54.81 94 ILE B O 1
ATOM 1586 N N . PHE B 1 95 ? 1.334 5.273 17.219 1 54.38 95 PHE B N 1
ATOM 1587 C CA . PHE B 1 95 ? 0.381 6.336 16.922 1 54.38 95 PHE B CA 1
ATOM 1588 C C . PHE B 1 95 ? -1.034 5.781 16.812 1 54.38 95 PHE B C 1
ATOM 1590 O O . PHE B 1 95 ? -1.98 6.379 17.328 1 54.38 95 PHE B O 1
ATOM 1597 N N . TRP B 1 96 ? -1.108 4.609 16.172 1 56.25 96 TRP B N 1
ATOM 1598 C CA . TRP B 1 96 ? -2.496 4.199 15.977 1 56.25 96 TRP B CA 1
ATOM 1599 C C . TRP B 1 96 ? -2.979 3.354 17.156 1 56.25 96 TRP B C 1
ATOM 1601 O O . TRP B 1 96 ? -4.184 3.26 17.406 1 56.25 96 TRP B O 1
ATOM 1611 N N . GLU B 1 97 ? -2.053 2.559 17.641 1 58.06 97 GLU B N 1
ATOM 1612 C CA . GLU B 1 97 ? -2.449 1.856 18.859 1 58.06 97 GLU B CA 1
ATOM 1613 C C . GLU B 1 97 ? -2.814 2.84 19.969 1 58.06 97 GLU B C 1
ATOM 1615 O O . GLU B 1 97 ? -3.689 2.559 20.781 1 58.06 97 GLU B O 1
ATOM 1620 N N . GLY B 1 98 ? -1.951 3.758 20 1 53.75 98 GLY B N 1
ATOM 1621 C CA . GLY B 1 98 ? -2.369 4.727 21.016 1 53.75 98 GLY B CA 1
ATOM 1622 C C . GLY B 1 98 ? -3.793 5.211 20.812 1 53.75 98 GLY B C 1
ATOM 1623 O O . GLY B 1 98 ? -4.492 5.516 21.781 1 53.75 98 GLY B O 1
ATOM 1624 N N . SER B 1 99 ? -4.121 5.219 19.516 1 51.09 99 SER B N 1
ATOM 1625 C CA . SER B 1 99 ? -5.516 5.574 19.281 1 51.09 99 SER B CA 1
ATOM 1626 C C . SER B 1 99 ? -6.457 4.469 19.75 1 51.09 99 SER B C 1
ATOM 1628 O O . SER B 1 99 ? -7.512 4.746 20.328 1 51.09 99 SER B O 1
ATOM 1630 N N . LEU B 1 100 ? -6.078 3.188 19.453 1 53.84 100 LEU B N 1
ATOM 1631 C CA . LEU B 1 100 ? -6.871 2.061 19.938 1 53.84 100 LEU B CA 1
ATOM 1632 C C . LEU B 1 100 ? -6.898 2.025 21.453 1 53.84 100 LEU B C 1
ATOM 1634 O O . LEU B 1 100 ? -7.938 1.735 22.062 1 53.84 100 LEU B O 1
ATOM 1638 N N . ASP B 1 101 ? -5.77 2.16 22.047 1 52.09 101 ASP B N 1
ATOM 1639 C CA . ASP B 1 101 ? -5.73 2.232 23.5 1 52.09 101 ASP B CA 1
ATOM 1640 C C . ASP B 1 101 ? -6.566 3.4 24.016 1 52.09 101 ASP B C 1
ATOM 1642 O O . ASP B 1 101 ? -7.258 3.275 25.031 1 52.09 101 ASP B O 1
ATOM 1646 N N . ARG B 1 102 ? -6.5 4.414 23.297 1 50.47 102 ARG B N 1
ATOM 1647 C CA . ARG B 1 102 ? -7.32 5.535 23.75 1 50.47 102 ARG B CA 1
ATOM 1648 C C . ARG B 1 102 ? -8.805 5.25 23.531 1 50.47 102 ARG B C 1
ATOM 1650 O O . ARG B 1 102 ? -9.633 5.578 24.391 1 50.47 102 ARG B O 1
ATOM 1657 N N . LEU B 1 103 ? -9.102 4.586 22.5 1 50.56 103 LEU B N 1
ATOM 1658 C CA . LEU B 1 103 ? -10.477 4.176 22.25 1 50.56 103 LEU B CA 1
ATOM 1659 C C . LEU B 1 103 ? -10.898 3.061 23.203 1 50.56 103 LEU B C 1
ATOM 1661 O O . LEU B 1 103 ? -12.008 3.078 23.734 1 50.56 103 LEU B O 1
ATOM 1665 N N . ALA B 1 104 ? -9.992 2.102 23.297 1 49.84 104 ALA B N 1
ATOM 1666 C CA . ALA B 1 104 ? -10.273 1.068 24.297 1 49.84 104 ALA B CA 1
ATOM 1667 C C . ALA B 1 104 ? -10.398 1.67 25.688 1 49.84 104 ALA B C 1
ATOM 1669 O O . ALA B 1 104 ? -11.289 1.303 26.453 1 49.84 104 ALA B O 1
ATOM 1670 N N . ALA B 1 105 ? -9.594 2.545 25.969 1 49.28 105 ALA B N 1
ATOM 1671 C CA . ALA B 1 105 ? -9.648 3.217 27.266 1 49.28 105 ALA B CA 1
ATOM 1672 C C . ALA B 1 105 ? -10.906 4.07 27.391 1 49.28 105 ALA B C 1
ATOM 1674 O O . ALA B 1 105 ? -11.508 4.152 28.469 1 49.28 105 ALA B O 1
ATOM 1675 N N . ALA B 1 106 ? -11.359 4.617 26.344 1 50.25 106 ALA B N 1
ATOM 1676 C CA . ALA B 1 106 ? -12.594 5.406 26.375 1 50.25 106 ALA B CA 1
ATOM 1677 C C . ALA B 1 106 ? -13.82 4.508 26.484 1 50.25 106 ALA B C 1
ATOM 1679 O O . ALA B 1 106 ? -14.766 4.832 27.203 1 50.25 106 ALA B O 1
ATOM 1680 N N . ILE B 1 107 ? -13.781 3.332 25.812 1 51.19 107 ILE B N 1
ATOM 1681 C CA . ILE B 1 107 ? -14.859 2.35 25.922 1 51.19 107 ILE B CA 1
ATOM 1682 C C . ILE B 1 107 ? -14.883 1.764 27.328 1 51.19 107 ILE B C 1
ATOM 1684 O O . ILE B 1 107 ? -15.945 1.602 27.922 1 51.19 107 ILE B O 1
ATOM 1688 N N . GLU B 1 108 ? -13.695 1.438 27.781 1 51.31 108 GLU B N 1
ATOM 1689 C CA . GLU B 1 108 ? -13.641 0.906 29.141 1 51.31 108 GLU B CA 1
ATOM 1690 C C . GLU B 1 108 ? -14.078 1.95 30.172 1 51.31 108 GLU B C 1
ATOM 1692 O O . GLU B 1 108 ? -14.734 1.618 31.156 1 51.31 108 GLU B O 1
ATOM 1697 N N . SER B 1 109 ? -13.75 3.172 29.844 1 52.19 109 SER B N 1
ATOM 1698 C CA . SER B 1 109 ? -14.219 4.223 30.734 1 52.19 109 SER B CA 1
ATOM 1699 C C . SER B 1 109 ? -15.727 4.395 30.656 1 52.19 109 SER B C 1
ATOM 1701 O O . SER B 1 109 ? -16.391 4.676 31.656 1 52.19 109 SER B O 1
ATOM 1703 N N . ASP B 1 110 ? -16.328 4.25 29.453 1 45.34 110 ASP B N 1
ATOM 1704 C CA . ASP B 1 110 ? -17.766 4.348 29.297 1 45.34 110 ASP B CA 1
ATOM 1705 C C . ASP B 1 110 ? -18.484 3.152 29.938 1 45.34 110 ASP B C 1
ATOM 1707 O O . ASP B 1 110 ? -19.594 3.279 30.438 1 45.34 110 ASP B O 1
ATOM 1711 N N . LYS B 1 111 ? -17.797 2.09 29.875 1 51.91 111 LYS B N 1
ATOM 1712 C CA . LYS B 1 111 ? -18.391 0.916 30.5 1 51.91 111 LYS B CA 1
ATOM 1713 C C . LYS B 1 111 ? -18.406 1.054 32.031 1 51.91 111 LYS B C 1
ATOM 1715 O O . LYS B 1 111 ? -19.203 0.398 32.688 1 51.91 111 LYS B O 1
ATOM 1720 N N . THR B 1 112 ? -17.531 1.809 32.5 1 45.94 112 THR B N 1
ATOM 1721 C CA . THR B 1 112 ? -17.531 2.01 33.969 1 45.94 112 THR B CA 1
ATOM 1722 C C . THR B 1 112 ? -18.594 3.025 34.344 1 45.94 112 THR B C 1
ATOM 1724 O O . THR B 1 112 ? -18.516 3.617 35.438 1 45.94 112 THR B O 1
ATOM 1727 N N . TRP B 1 113 ? -19.578 3.295 33.438 1 46.16 113 TRP B N 1
ATOM 1728 C CA . TRP B 1 113 ? -20.703 4.023 34 1 46.16 113 TRP B CA 1
ATOM 1729 C C . TRP B 1 113 ? -21.359 3.221 35.125 1 46.16 113 TRP B C 1
ATOM 1731 O O . TRP B 1 113 ? -21.594 2.021 35 1 46.16 113 TRP B O 1
ATOM 1741 N N . PRO B 1 114 ? -21.172 3.711 36.344 1 49.75 114 PRO B N 1
ATOM 1742 C CA . PRO B 1 114 ? -21.797 3.104 37.531 1 49.75 114 PRO B CA 1
ATOM 1743 C C . PRO B 1 114 ? -23.281 2.848 37.344 1 49.75 114 PRO B C 1
ATOM 1745 O O . PRO B 1 114 ? -23.984 3.668 36.75 1 49.75 114 PRO B O 1
ATOM 1748 N N . THR B 1 115 ? -23.734 1.544 37.188 1 35.94 115 THR B N 1
ATOM 1749 C CA . THR B 1 115 ? -25.109 1.316 37.594 1 35.94 115 THR B CA 1
ATOM 1750 C C . THR B 1 115 ? -25.281 1.59 39.094 1 35.94 115 THR B C 1
ATOM 1752 O O . THR B 1 115 ? -24.344 1.377 39.875 1 35.94 115 THR B O 1
#

Foldseek 3Di:
DDDPVLVVLLVLQVVLCVDPLLVQLLVCLVVPPKDFLVVSCPPVPDDSVVSVVSVVSCVSSQQKDWDDDPPTIIIHGRVVNVVSVVCVVCVCVVVVVVVVCVVVVVVVVVVPPDD/DDDPVLVVLLVLQVVLCVDPLLVVLLVCLVVPPKDFLVVSCPPVPDDSVRSVVSVVSCVSSQQKDWDDDPPTIIIHGRVVNVVSVVCVVCVCVCVVVVVVVVVVVVVVVVVPPPD